Protein AF-A0A9Q0K1P5-F1 (afdb_monomer)

Solvent-accessible surface area (backbone atoms only — not comparable to full-atom values): 10696 Å² total; per-residue (Å²): 90,63,71,62,60,60,49,52,54,32,54,77,70,74,46,87,76,83,94,82,86,82,90,85,86,85,90,86,85,84,84,83,86,83,78,88,73,90,80,75,69,75,85,71,43,53,66,54,50,50,52,48,50,51,50,50,51,49,52,51,50,54,58,58,68,41,52,65,52,50,52,54,25,48,49,40,23,47,54,42,82,85,25,66,70,37,47,52,54,43,52,54,50,52,52,51,51,42,60,66,30,56,91,42,75,23,68,69,32,94,46,89,34,71,64,42,66,68,49,55,50,55,60,32,46,44,63,32,43,27,72,56,56,75,53,53,60,60,81,77,36,48,64,51,44,52,37,51,56,57,50,49,72,37,65,76,50,48,74,55,49,64,59,38,63,59,49,34,51,50,37,55,54,48,14,56,77,70,70,48,112

pLDDT: mean 71.91, std 23.06, range [27.23, 97.62]

Nearest PDB structures (foldseek):
  5agy-assembly1_B  TM=9.350E-01  e=9.255E-09  Glycine max
  5j4u-assembly1_A-2  TM=8.239E-01  e=7.218E-09  Populus trichocarpa
  5j5n-assembly1_B  TM=9.305E-01  e=5.541E-08  Populus trichocarpa
  5g5a-assembly2_D  TM=9.077E-01  e=1.827E-07  Arabidopsis thaliana
  5o84-assembly1_A-2  TM=8.851E-01  e=8.965E-07  Arabidopsis thaliana

Structure (mmCIF, N/CA/C/O backbone):
data_AF-A0A9Q0K1P5-F1
#
_entry.id   AF-A0A9Q0K1P5-F1
#
loop_
_atom_site.group_PDB
_atom_site.id
_atom_site.type_symbol
_atom_site.label_atom_id
_atom_site.label_alt_id
_atom_site.label_comp_id
_atom_site.label_asym_id
_atom_site.label_entity_id
_atom_site.label_seq_id
_atom_site.pdbx_PDB_ins_code
_atom_site.Cartn_x
_atom_site.Cartn_y
_atom_site.Cartn_z
_atom_site.occupancy
_atom_site.B_iso_or_equiv
_atom_site.auth_seq_id
_atom_site.auth_comp_id
_atom_site.auth_asym_id
_atom_site.auth_atom_id
_atom_site.pdbx_PDB_model_num
ATOM 1 N N . MET A 1 1 ? -10.453 -0.218 -5.860 1.00 38.62 1 MET A N 1
ATOM 2 C CA . MET A 1 1 ? -9.684 0.857 -6.530 1.00 38.62 1 MET A CA 1
ATOM 3 C C . MET A 1 1 ? -10.454 1.188 -7.785 1.00 38.62 1 MET A C 1
ATOM 5 O O . MET A 1 1 ? -10.585 0.312 -8.631 1.00 38.62 1 MET A O 1
ATOM 9 N N . ASP A 1 2 ? -11.046 2.374 -7.866 1.00 39.19 2 ASP A N 1
ATOM 10 C CA . ASP A 1 2 ? -11.912 2.701 -8.993 1.00 39.19 2 ASP A CA 1
ATOM 11 C C . ASP A 1 2 ? -11.103 2.664 -10.285 1.00 39.19 2 ASP A C 1
ATOM 13 O O . ASP A 1 2 ? -10.059 3.311 -10.395 1.00 39.19 2 ASP A O 1
ATOM 17 N N . TYR A 1 3 ? -11.617 1.934 -11.276 1.00 38.72 3 TYR A N 1
ATOM 18 C CA . TYR A 1 3 ? -11.170 1.907 -12.673 1.00 38.72 3 TYR A CA 1
ATOM 19 C C . TYR A 1 3 ? -10.738 3.292 -13.192 1.00 38.72 3 TYR A C 1
ATOM 21 O O . TYR A 1 3 ? -9.838 3.416 -14.020 1.00 38.72 3 TYR A O 1
ATOM 29 N N . LEU A 1 4 ? -11.348 4.349 -12.651 1.00 37.38 4 LEU A N 1
ATOM 30 C CA . LEU A 1 4 ? -11.053 5.749 -12.911 1.00 37.38 4 LEU A CA 1
ATOM 31 C C . LEU A 1 4 ? -9.618 6.171 -12.570 1.00 37.38 4 LEU A C 1
ATOM 33 O O . LEU A 1 4 ? -9.036 6.882 -13.378 1.00 37.38 4 LEU A O 1
ATOM 37 N N . SER A 1 5 ? -9.012 5.732 -11.461 1.00 44.38 5 SER A N 1
ATOM 38 C CA . SER A 1 5 ? -7.643 6.149 -11.100 1.00 44.38 5 SER A CA 1
ATOM 39 C C . SER A 1 5 ? -6.606 5.526 -12.040 1.00 44.38 5 SER A C 1
ATOM 41 O O . SER A 1 5 ? -5.767 6.223 -12.613 1.00 44.38 5 SER A O 1
ATOM 43 N N . THR A 1 6 ? -6.742 4.226 -12.322 1.00 45.97 6 THR A N 1
ATOM 44 C CA . THR A 1 6 ? -5.893 3.518 -13.288 1.00 45.97 6 THR A CA 1
ATOM 45 C C . THR A 1 6 ? -6.110 4.039 -14.712 1.00 45.97 6 THR A C 1
ATOM 47 O O . THR A 1 6 ? -5.143 4.303 -15.419 1.00 45.97 6 THR A O 1
ATOM 50 N N . ARG A 1 7 ? -7.355 4.279 -15.146 1.00 46.12 7 ARG A N 1
ATOM 51 C CA . ARG A 1 7 ? -7.647 4.837 -16.479 1.00 46.12 7 ARG A CA 1
ATOM 52 C C . ARG A 1 7 ? -7.153 6.273 -16.628 1.00 46.12 7 ARG A C 1
ATOM 54 O O . ARG A 1 7 ? -6.579 6.604 -17.662 1.00 46.12 7 ARG A O 1
ATOM 61 N N . TYR A 1 8 ? -7.351 7.115 -15.614 1.00 43.22 8 TYR A N 1
ATOM 62 C CA . TYR A 1 8 ? -6.850 8.489 -15.597 1.00 43.22 8 TYR A CA 1
ATOM 63 C C . TYR A 1 8 ? -5.326 8.496 -15.716 1.00 43.22 8 TYR A C 1
ATOM 65 O O . TYR A 1 8 ? -4.778 9.182 -16.578 1.00 43.22 8 TYR A O 1
ATOM 73 N N . PHE A 1 9 ? -4.646 7.656 -14.937 1.00 48.09 9 PHE A N 1
ATOM 74 C CA . PHE A 1 9 ? -3.198 7.507 -14.989 1.00 48.09 9 PHE A CA 1
ATOM 75 C C . PHE A 1 9 ? -2.679 7.030 -16.353 1.00 48.09 9 PHE A C 1
ATOM 77 O O . PHE A 1 9 ? -1.766 7.632 -16.920 1.00 48.09 9 PHE A O 1
ATOM 84 N N . LEU A 1 10 ? -3.271 5.970 -16.910 1.00 51.91 10 LEU A N 1
ATOM 85 C CA . LEU A 1 10 ? -2.861 5.416 -18.204 1.00 51.91 10 LEU A CA 1
ATOM 86 C C . LEU A 1 10 ? -3.132 6.397 -19.350 1.00 51.91 10 LEU A C 1
ATOM 88 O O . LEU A 1 10 ? -2.287 6.557 -20.230 1.00 51.91 10 LEU A O 1
ATOM 92 N N . SER A 1 11 ? -4.248 7.129 -19.289 1.00 45.94 11 SER A N 1
ATOM 93 C CA . SER A 1 11 ? -4.587 8.17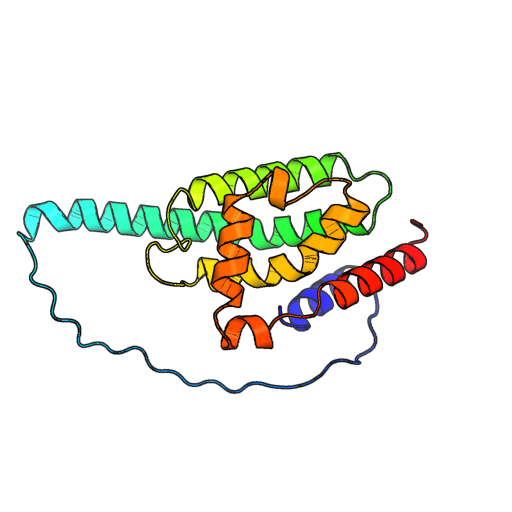8 -20.254 1.00 45.94 11 SER A CA 1
ATOM 94 C C . SER A 1 11 ? -3.568 9.320 -20.255 1.00 45.94 11 SER A C 1
ATOM 96 O O . SER A 1 11 ? -3.207 9.798 -21.328 1.00 45.94 11 SER A O 1
ATOM 98 N N . HIS A 1 12 ? -3.058 9.738 -19.090 1.00 48.59 12 HIS A N 1
ATOM 99 C CA . HIS A 1 12 ? -2.015 10.773 -19.002 1.00 48.59 12 HIS A CA 1
ATOM 100 C C . HIS A 1 12 ? -0.666 10.310 -19.567 1.00 48.59 12 HIS A C 1
ATOM 102 O O . HIS A 1 12 ? 0.143 11.135 -19.981 1.00 48.59 12 HIS A O 1
ATOM 108 N N . ARG A 1 13 ? -0.429 8.994 -19.628 1.00 51.03 13 ARG A N 1
ATOM 109 C CA . ARG A 1 13 ? 0.767 8.395 -20.238 1.00 51.03 13 ARG A CA 1
ATOM 110 C C . ARG A 1 13 ? 0.566 7.978 -21.702 1.00 51.03 13 ARG A C 1
ATOM 112 O O . ARG A 1 13 ? 1.444 7.335 -22.268 1.00 51.03 13 ARG A O 1
ATOM 119 N N . GLY A 1 14 ? -0.571 8.326 -22.316 1.00 43.25 14 GLY A N 1
ATOM 120 C CA . GLY A 1 14 ? -0.894 7.970 -23.704 1.00 43.25 14 GLY A CA 1
ATOM 121 C C . GLY A 1 14 ? -1.154 6.474 -23.925 1.00 43.25 14 GLY A C 1
ATOM 122 O O . GLY A 1 14 ? -1.115 6.002 -25.058 1.00 43.25 14 GLY A O 1
ATOM 123 N N . ILE A 1 15 ? -1.405 5.715 -22.854 1.00 48.62 15 ILE A N 1
ATOM 124 C CA . ILE A 1 15 ? -1.622 4.269 -22.896 1.00 48.62 15 ILE A CA 1
ATOM 125 C C . ILE A 1 15 ? -3.130 3.999 -22.978 1.00 48.62 15 ILE A C 1
ATOM 127 O O . ILE A 1 15 ? -3.860 4.150 -21.999 1.00 48.62 15 ILE A O 1
ATOM 131 N N . GLY A 1 16 ? -3.603 3.582 -24.155 1.00 38.94 16 GLY A N 1
ATOM 132 C CA . GLY A 1 16 ? -5.003 3.215 -24.378 1.00 38.94 16 GLY A CA 1
ATOM 133 C C . GLY A 1 16 ? -5.381 1.883 -23.718 1.00 38.94 16 GLY A C 1
ATOM 134 O O . GLY A 1 16 ? -4.789 0.838 -24.013 1.00 38.94 16 GLY A O 1
ATOM 135 N N . VAL A 1 17 ? -6.393 1.908 -22.848 1.00 40.62 17 VAL A N 1
ATOM 136 C CA . VAL A 1 17 ? -7.063 0.715 -22.305 1.00 40.62 17 VAL A CA 1
ATOM 137 C C . VAL A 1 17 ? -8.508 0.658 -22.806 1.00 40.62 17 VAL A C 1
ATOM 139 O O . VAL A 1 17 ? -9.268 1.610 -22.631 1.00 40.62 17 VAL A O 1
ATOM 142 N N . GLU A 1 18 ? -8.860 -0.451 -23.462 1.00 32.62 18 GLU A N 1
ATOM 143 C CA . GLU A 1 18 ? -10.226 -0.770 -23.900 1.00 32.62 18 GLU A CA 1
ATOM 144 C C . GLU A 1 18 ? -11.143 -1.018 -22.680 1.00 32.62 18 GLU A C 1
ATOM 146 O O . GLU A 1 18 ? -10.675 -1.491 -21.636 1.00 32.62 18 GLU A O 1
ATOM 151 N N . PRO A 1 19 ? -12.444 -0.687 -22.768 1.00 34.88 19 PRO A N 1
ATOM 152 C CA . PRO A 1 19 ? -13.365 -0.766 -21.647 1.00 34.88 19 PRO A CA 1
ATOM 153 C C . PRO A 1 19 ? -13.978 -2.161 -21.534 1.00 34.88 19 PRO A C 1
ATOM 155 O O . PRO A 1 19 ? -14.961 -2.476 -22.198 1.00 34.88 19 PRO A O 1
ATOM 158 N N . SER A 1 20 ? -13.445 -2.996 -20.647 1.00 32.41 20 SER A N 1
ATOM 159 C CA . SER A 1 20 ? -14.099 -4.260 -20.303 1.00 32.41 20 SER A CA 1
ATOM 160 C C . SER A 1 20 ? -14.006 -4.582 -18.816 1.00 32.41 20 SER A C 1
ATOM 162 O O . SER A 1 20 ? -13.491 -5.630 -18.478 1.00 32.41 20 SER A O 1
ATOM 164 N N . PHE A 1 21 ? -14.483 -3.699 -17.934 1.00 29.69 21 PHE A N 1
ATOM 165 C CA . PHE A 1 21 ? -14.942 -4.059 -16.581 1.00 29.69 21 PHE A CA 1
ATOM 166 C C . PHE A 1 21 ? -15.880 -2.952 -16.073 1.00 29.69 21 PHE A C 1
ATOM 168 O O . PHE A 1 21 ? -15.472 -1.806 -15.901 1.00 29.69 21 PHE A O 1
ATOM 175 N N . ALA A 1 22 ? -17.158 -3.286 -15.906 1.00 29.62 22 ALA A N 1
ATOM 176 C CA . ALA A 1 22 ? -18.211 -2.415 -15.389 1.00 29.62 22 ALA A CA 1
ATOM 177 C C . ALA A 1 22 ? -18.944 -3.126 -14.239 1.00 29.62 22 ALA A C 1
ATOM 179 O O . ALA A 1 22 ? -18.911 -4.355 -14.188 1.00 29.62 22 ALA A O 1
ATOM 180 N N . LEU A 1 23 ? -19.681 -2.330 -13.443 1.00 32.44 23 LEU A N 1
ATOM 181 C CA . LEU A 1 23 ? -20.609 -2.667 -12.338 1.00 32.44 23 LEU A CA 1
ATOM 182 C C . LEU A 1 23 ? -19.958 -2.671 -10.943 1.00 32.44 23 LEU A C 1
ATOM 184 O O . LEU A 1 23 ? -18.818 -3.088 -10.806 1.00 32.44 23 LEU A O 1
ATOM 188 N N . CYS A 1 24 ? -20.610 -2.307 -9.837 1.00 28.16 24 CYS A N 1
ATOM 189 C CA . CYS A 1 24 ? -21.813 -1.531 -9.484 1.00 28.16 24 CYS A CA 1
ATOM 190 C C . CYS A 1 24 ? -21.733 -1.381 -7.948 1.00 28.16 24 CYS A C 1
ATOM 192 O O . CYS A 1 24 ? -21.233 -2.294 -7.294 1.00 28.16 24 CYS A O 1
ATOM 194 N N . GLY A 1 25 ? -22.273 -0.316 -7.358 1.00 27.23 25 GLY A N 1
ATOM 195 C CA . GLY A 1 25 ? -22.481 -0.262 -5.906 1.00 27.23 25 GLY A CA 1
ATOM 196 C C . GLY A 1 25 ? -22.898 1.119 -5.429 1.00 27.23 25 GLY A C 1
ATOM 197 O O . GLY A 1 25 ? -22.146 2.075 -5.570 1.00 27.23 25 GLY A O 1
ATOM 198 N N . ASP A 1 26 ? -24.126 1.202 -4.940 1.00 30.30 26 ASP A N 1
ATOM 199 C CA . ASP A 1 26 ? -24.847 2.367 -4.454 1.00 30.30 26 ASP A CA 1
ATOM 200 C C . ASP A 1 26 ? -24.441 2.758 -3.024 1.00 30.30 26 ASP A C 1
ATOM 202 O O . ASP A 1 26 ? -23.938 1.962 -2.234 1.00 30.30 26 ASP A O 1
ATOM 206 N N . GLY A 1 27 ? -24.627 4.038 -2.704 1.00 39.94 27 GLY A N 1
ATOM 207 C CA . GLY A 1 27 ? -24.366 4.575 -1.377 1.00 39.94 27 GLY A CA 1
ATOM 208 C C . GLY A 1 27 ? -25.568 4.434 -0.451 1.00 39.94 27 GLY A C 1
ATOM 209 O O . GLY A 1 27 ? -26.658 4.867 -0.806 1.00 39.94 27 GLY A O 1
ATOM 210 N N . SER A 1 28 ? -25.329 3.949 0.766 1.00 34.78 28 SER A N 1
ATOM 211 C CA . SER A 1 28 ? -25.940 4.461 2.001 1.00 34.78 28 SER A CA 1
ATOM 212 C C . SER A 1 28 ? -25.407 3.696 3.211 1.00 34.78 28 SER A C 1
ATOM 214 O O . SER A 1 28 ? -25.629 2.497 3.294 1.00 34.78 28 SER A O 1
ATOM 216 N N . GLU A 1 29 ? -24.792 4.384 4.175 1.00 35.34 29 GLU A N 1
ATOM 217 C CA . GLU A 1 29 ? -24.838 3.988 5.590 1.00 35.34 29 GLU A CA 1
ATOM 218 C C . GLU A 1 29 ? -24.523 5.212 6.470 1.00 35.34 29 GLU A C 1
ATOM 220 O O . GLU A 1 29 ? -23.519 5.901 6.293 1.00 35.34 29 GLU A O 1
ATOM 225 N N . THR A 1 30 ? -25.458 5.542 7.361 1.00 34.91 30 THR A N 1
ATOM 226 C CA . THR A 1 30 ? -25.454 6.717 8.245 1.00 34.91 30 THR A CA 1
ATOM 227 C C . THR A 1 30 ? -24.700 6.437 9.544 1.00 34.91 30 THR A C 1
ATOM 229 O O . THR A 1 30 ? -24.915 5.402 10.170 1.00 34.91 30 THR A O 1
ATOM 232 N N . ILE A 1 31 ? -23.867 7.384 9.980 1.00 36.88 31 ILE A N 1
ATOM 233 C CA . ILE A 1 31 ? -23.130 7.345 11.253 1.00 36.88 31 ILE A CA 1
ATOM 234 C C . ILE A 1 31 ? -24.059 7.798 12.397 1.00 36.88 31 ILE A C 1
ATOM 236 O O . ILE A 1 31 ? -24.684 8.851 12.305 1.00 36.88 31 ILE A O 1
ATOM 240 N N . ASP A 1 32 ? -24.141 7.001 13.467 1.00 31.61 32 ASP A N 1
ATOM 241 C CA . ASP A 1 32 ? -24.886 7.298 14.699 1.00 31.61 32 ASP A CA 1
ATOM 242 C C . ASP A 1 32 ? -24.175 8.383 15.535 1.00 31.61 32 ASP A C 1
ATOM 244 O O . ASP A 1 32 ? -22.982 8.278 15.833 1.00 31.61 32 ASP A O 1
ATOM 248 N N . HIS A 1 33 ? -24.914 9.435 15.898 1.00 35.91 33 HIS A N 1
ATOM 249 C CA . HIS A 1 33 ? -24.431 10.616 16.618 1.00 35.91 33 HIS A CA 1
ATOM 250 C C . HIS A 1 33 ? -24.605 10.546 18.150 1.00 35.91 33 HIS A C 1
ATOM 252 O O . HIS A 1 33 ? -24.229 11.501 18.826 1.00 35.91 33 HIS A O 1
ATOM 258 N N . ASN A 1 34 ? -25.127 9.454 18.723 1.00 34.41 34 ASN A N 1
ATOM 259 C CA . ASN A 1 34 ? -25.521 9.407 20.142 1.00 34.41 34 ASN A CA 1
ATOM 260 C C . ASN A 1 34 ? -24.628 8.533 21.047 1.00 34.41 34 ASN A C 1
ATOM 262 O O . ASN A 1 34 ? -25.125 7.745 21.851 1.00 34.41 34 ASN A O 1
ATOM 266 N N . ALA A 1 35 ? -23.305 8.702 20.982 1.00 34.78 35 ALA A N 1
ATOM 267 C CA . ALA A 1 35 ? -22.415 8.194 22.031 1.00 34.78 35 ALA A CA 1
ATOM 268 C C . ALA A 1 35 ? -22.155 9.292 23.078 1.00 34.78 35 ALA A C 1
ATOM 270 O O . ALA A 1 35 ? -21.459 10.269 22.812 1.00 34.78 35 ALA A O 1
ATOM 271 N N . ASP A 1 36 ? -22.754 9.118 24.255 1.00 32.56 36 ASP A N 1
ATOM 272 C CA . ASP A 1 36 ? -22.666 9.997 25.424 1.00 32.56 36 ASP A CA 1
ATOM 273 C C . ASP A 1 36 ? -21.249 9.917 26.041 1.00 32.56 36 ASP A C 1
ATOM 275 O O . ASP A 1 36 ? -20.857 8.882 26.585 1.00 32.56 36 ASP A O 1
ATOM 279 N N . TRP A 1 37 ? -20.447 10.986 25.934 1.00 31.95 37 TRP A N 1
ATOM 280 C CA . TRP A 1 37 ? -19.082 11.046 26.482 1.00 31.95 37 TRP A CA 1
ATOM 281 C C . TRP A 1 37 ? -19.023 11.979 27.694 1.00 31.95 37 TRP A C 1
ATOM 283 O O . TRP A 1 37 ? -19.207 13.189 27.576 1.00 31.95 37 TRP A O 1
ATOM 293 N N . HIS A 1 38 ? -18.714 11.428 28.869 1.00 36.12 38 HIS A N 1
ATOM 294 C CA . HIS A 1 38 ? -18.440 12.206 30.078 1.00 36.12 38 HIS A CA 1
ATOM 295 C C . HIS A 1 38 ? -17.105 12.962 29.914 1.00 36.12 38 HIS A C 1
ATOM 297 O O . HIS A 1 38 ? -16.049 12.338 29.805 1.00 36.12 38 HIS A O 1
ATOM 303 N N . ILE A 1 39 ? -17.148 14.299 29.855 1.00 34.66 39 ILE A N 1
ATOM 304 C CA . ILE A 1 39 ? -15.989 15.163 29.560 1.00 34.66 39 ILE A CA 1
ATOM 305 C C . ILE A 1 39 ? -15.239 15.516 30.863 1.00 34.66 39 ILE A C 1
ATOM 307 O O . ILE A 1 39 ? -15.843 16.132 31.744 1.00 34.66 39 ILE A O 1
ATOM 311 N N . PRO A 1 40 ? -13.936 15.197 31.009 1.00 38.75 40 PRO A N 1
ATOM 312 C CA . PRO A 1 40 ? -13.101 15.737 32.083 1.00 38.75 40 PRO A CA 1
ATOM 313 C C . PRO A 1 40 ? -12.674 17.191 31.789 1.00 38.75 40 PRO A C 1
ATOM 315 O O . PRO A 1 40 ? -12.592 17.583 30.628 1.00 38.75 40 PRO A O 1
ATOM 318 N N . ASP A 1 41 ? -12.393 17.959 32.852 1.00 35.44 41 ASP A N 1
ATOM 319 C CA . ASP A 1 41 ? -12.053 19.402 32.909 1.00 35.44 41 ASP A CA 1
ATOM 320 C C . ASP A 1 41 ? -11.682 20.093 31.558 1.00 35.44 41 ASP A C 1
ATOM 322 O O . ASP A 1 41 ? -10.635 19.791 30.968 1.00 35.44 41 ASP A O 1
ATOM 326 N N . PRO A 1 42 ? -12.490 21.071 31.083 1.00 41.69 42 PRO A N 1
ATOM 327 C CA . PRO A 1 42 ? -12.337 21.735 29.779 1.00 41.69 42 PRO A CA 1
ATOM 328 C C . PRO A 1 42 ? -11.048 22.545 29.581 1.00 41.69 42 PRO A C 1
ATOM 330 O O . PRO A 1 42 ? -10.710 22.887 28.448 1.00 41.69 42 PRO A O 1
ATOM 333 N N . SER A 1 43 ? -10.344 22.904 30.657 1.00 46.72 43 SER A N 1
ATOM 334 C CA . SER A 1 43 ? -9.235 23.868 30.592 1.00 46.72 43 SER A CA 1
ATOM 335 C C . SER A 1 43 ? -7.876 23.244 30.259 1.00 46.72 43 SER A C 1
ATOM 337 O O . SER A 1 43 ? -7.005 23.918 29.710 1.00 46.72 43 SER A O 1
ATOM 339 N N . VAL A 1 44 ? -7.702 21.947 30.526 1.00 44.31 44 VAL A N 1
ATOM 340 C CA . VAL A 1 44 ? -6.458 21.202 30.248 1.00 44.31 44 VAL A CA 1
ATOM 341 C C . VAL A 1 44 ? -6.585 20.352 28.974 1.00 44.31 44 VAL A C 1
ATOM 343 O O . VAL A 1 44 ? -5.582 20.034 28.335 1.00 44.31 44 VAL A O 1
ATOM 346 N N . SER A 1 45 ? -7.813 20.031 28.546 1.00 47.44 45 SER A N 1
ATOM 347 C CA . SER A 1 45 ? -8.066 19.149 27.401 1.00 47.44 45 SER A CA 1
ATOM 348 C C . SER A 1 45 ? -8.048 19.857 26.047 1.00 47.44 45 SER A C 1
ATOM 350 O O . SER A 1 45 ? -7.624 19.236 25.082 1.00 47.44 45 SER A O 1
ATOM 352 N N . HIS A 1 46 ? -8.417 21.141 25.943 1.00 43.59 46 HIS A N 1
ATOM 353 C CA . HIS A 1 46 ? -8.565 21.793 24.633 1.00 43.59 46 HIS A CA 1
ATOM 354 C C . HIS A 1 46 ? -7.241 21.916 23.868 1.00 43.59 46 HIS A C 1
ATOM 356 O O . HIS A 1 46 ? -7.185 21.581 22.692 1.00 43.59 46 HIS A O 1
ATOM 362 N N . HIS A 1 47 ? -6.153 22.335 24.521 1.00 39.50 47 HIS A N 1
ATOM 363 C CA . HIS A 1 47 ? -4.864 22.489 23.837 1.00 39.50 47 HIS A CA 1
ATOM 364 C C . HIS A 1 47 ? -4.242 21.135 23.469 1.00 39.50 47 HIS A C 1
ATOM 366 O O . HIS A 1 47 ? -3.695 20.974 22.383 1.00 39.50 47 HIS A O 1
ATOM 372 N N . ILE A 1 48 ? -4.376 20.132 24.344 1.00 42.47 48 ILE A N 1
ATOM 373 C CA . ILE A 1 48 ? -3.904 18.767 24.074 1.00 42.47 48 ILE A CA 1
ATOM 374 C C . ILE A 1 48 ? -4.755 18.112 22.978 1.00 42.47 48 ILE A C 1
ATOM 376 O O . ILE A 1 48 ? -4.204 17.469 22.089 1.00 42.47 48 ILE A O 1
ATOM 380 N N . ALA A 1 49 ? -6.076 18.303 22.999 1.00 37.69 49 ALA A N 1
ATOM 381 C CA . ALA A 1 49 ? -6.993 17.798 21.983 1.00 37.69 49 ALA A CA 1
ATOM 382 C C . ALA A 1 49 ? -6.759 18.472 20.630 1.00 37.69 49 ALA A C 1
ATOM 384 O O . ALA A 1 49 ? -6.723 17.786 19.620 1.00 37.69 49 ALA A O 1
ATOM 385 N N . GLU A 1 50 ? -6.533 19.783 20.591 1.00 39.91 50 GLU A N 1
ATOM 386 C CA . GLU A 1 50 ? -6.231 20.521 19.363 1.00 39.91 50 GLU A CA 1
ATOM 387 C C . GLU A 1 50 ? -4.868 20.119 18.784 1.00 39.91 50 GLU A C 1
ATOM 389 O O . GLU A 1 50 ? -4.758 19.858 17.588 1.00 39.91 50 GLU A O 1
ATOM 394 N N . LEU A 1 51 ? -3.842 19.957 19.626 1.00 43.22 51 LEU A N 1
ATOM 395 C CA . LEU A 1 51 ? -2.554 19.398 19.207 1.00 43.22 51 LEU A CA 1
ATOM 396 C C . LEU A 1 51 ? -2.696 17.958 18.697 1.00 43.22 51 LEU A C 1
ATOM 398 O O . LEU A 1 51 ? -2.090 17.616 17.683 1.00 43.22 51 L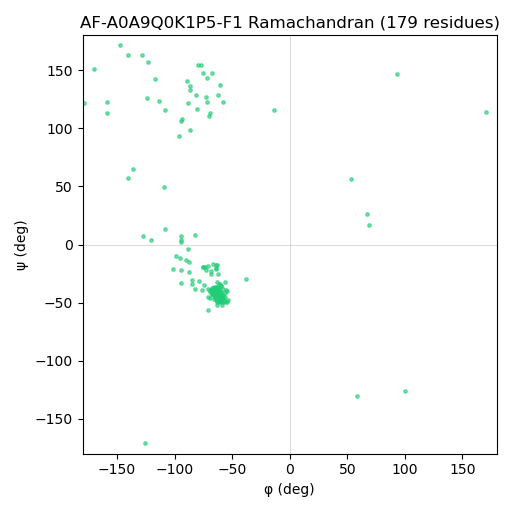EU A O 1
ATOM 402 N N . ALA A 1 52 ? -3.511 17.126 19.348 1.00 38.66 52 ALA A N 1
ATOM 403 C CA . ALA A 1 52 ? -3.772 15.752 18.924 1.00 38.66 52 ALA A CA 1
ATOM 404 C C . ALA A 1 52 ? -4.574 15.686 17.614 1.00 38.66 52 ALA A C 1
ATOM 406 O O . ALA A 1 52 ? -4.259 14.869 16.752 1.00 38.66 52 ALA A O 1
ATOM 407 N N . ILE A 1 53 ? -5.558 16.570 17.422 1.00 44.59 53 ILE A N 1
ATOM 408 C CA . ILE A 1 53 ? -6.320 16.714 16.175 1.00 44.59 53 ILE A CA 1
ATOM 409 C C . ILE A 1 53 ? -5.388 17.165 15.053 1.00 44.59 53 ILE A C 1
ATOM 411 O O . ILE A 1 53 ? -5.368 16.538 13.997 1.00 44.59 53 ILE A O 1
ATOM 415 N N . ASN A 1 54 ? -4.561 18.182 15.288 1.00 46.38 54 ASN A N 1
ATOM 416 C CA . ASN A 1 54 ? -3.614 18.684 14.296 1.00 46.38 54 ASN A CA 1
ATOM 417 C C . ASN A 1 54 ? -2.544 17.639 13.954 1.00 46.38 54 ASN A C 1
ATOM 419 O O . ASN A 1 54 ? -2.191 17.483 12.786 1.00 46.38 54 ASN A O 1
ATOM 423 N N . ALA A 1 55 ? -2.063 16.875 14.938 1.00 51.72 55 ALA A N 1
ATOM 424 C CA . ALA A 1 55 ? -1.135 15.768 14.719 1.00 51.72 55 ALA A CA 1
ATOM 425 C C . ALA A 1 55 ? -1.792 14.615 13.941 1.00 51.72 55 ALA A C 1
ATOM 427 O O . ALA A 1 55 ? -1.191 14.091 13.006 1.00 51.72 55 ALA A O 1
ATOM 428 N N . HIS A 1 56 ? -3.039 14.254 14.261 1.00 54.00 56 HIS A N 1
ATOM 429 C CA . HIS A 1 56 ? -3.800 13.221 13.554 1.00 54.00 56 HIS A CA 1
ATOM 430 C C . HIS A 1 56 ? -4.126 13.626 12.109 1.00 54.00 56 HIS A C 1
ATOM 432 O O . HIS A 1 56 ? -3.953 12.832 11.182 1.00 54.00 56 HIS A O 1
ATOM 438 N N . GLN A 1 57 ? -4.546 14.874 11.896 1.00 54.12 57 GLN A N 1
ATOM 439 C CA . GLN A 1 57 ? -4.776 15.435 10.566 1.00 54.12 57 GLN A CA 1
ATOM 440 C C . GLN A 1 57 ? -3.472 15.514 9.769 1.00 54.12 57 GLN A C 1
ATOM 442 O O . GLN A 1 57 ? -3.465 15.161 8.595 1.00 54.12 57 GLN A O 1
ATOM 447 N N . SER A 1 58 ? -2.358 15.892 10.404 1.00 55.88 58 SER A N 1
ATOM 448 C CA . SER A 1 58 ? -1.039 15.917 9.759 1.00 55.88 58 SER A CA 1
ATOM 449 C C . SER A 1 58 ? -0.572 14.517 9.363 1.00 55.88 58 SER A C 1
ATOM 451 O O . SER A 1 58 ? -0.134 14.336 8.234 1.00 55.88 58 SER A O 1
ATOM 453 N N . ALA A 1 59 ? -0.726 13.514 10.234 1.00 58.81 59 ALA A N 1
ATOM 454 C CA . ALA A 1 59 ? -0.411 12.122 9.907 1.00 58.81 59 ALA A CA 1
ATOM 455 C C . ALA A 1 59 ? -1.286 11.610 8.751 1.00 58.81 59 ALA A C 1
ATOM 457 O O . ALA A 1 59 ? -0.773 11.074 7.776 1.00 58.81 59 ALA A O 1
ATOM 458 N N . THR A 1 60 ? -2.592 11.891 8.789 1.00 61.06 60 THR A N 1
ATOM 459 C CA . THR A 1 60 ? -3.527 11.546 7.705 1.00 61.06 60 THR A CA 1
ATOM 460 C C . THR A 1 60 ? -3.119 12.198 6.381 1.00 61.06 60 THR A C 1
ATOM 462 O O . THR A 1 60 ? -3.071 11.526 5.353 1.00 61.06 60 THR A O 1
ATOM 465 N N . LEU A 1 61 ? -2.777 13.490 6.390 1.00 62.41 61 LEU A N 1
ATOM 466 C CA . LEU A 1 61 ? -2.313 14.224 5.209 1.00 62.41 61 LEU A CA 1
ATOM 467 C C . LEU A 1 61 ? -0.988 13.675 4.673 1.00 62.41 61 LEU A C 1
ATOM 469 O O . LEU A 1 61 ? -0.827 13.565 3.457 1.00 62.41 61 LEU A O 1
ATOM 473 N N . VAL A 1 62 ? -0.059 13.297 5.554 1.00 67.12 62 VAL A N 1
ATOM 474 C CA . VAL A 1 62 ? 1.213 12.677 5.168 1.00 67.12 62 VAL A CA 1
ATOM 475 C C . VAL A 1 62 ? 0.953 11.342 4.476 1.00 67.12 62 VAL A C 1
ATOM 477 O O . VAL A 1 62 ? 1.391 11.182 3.336 1.00 67.12 62 VAL A O 1
ATOM 480 N N . THR A 1 63 ? 0.170 10.437 5.069 1.00 65.44 63 THR A N 1
ATOM 481 C CA . THR A 1 63 ? -0.190 9.157 4.440 1.00 65.44 63 THR A CA 1
ATOM 482 C C . THR A 1 63 ? -0.904 9.367 3.097 1.00 65.44 63 THR A C 1
ATOM 484 O O . THR A 1 63 ? -0.548 8.751 2.092 1.00 65.44 63 THR A O 1
ATOM 487 N N . MET A 1 64 ? -1.863 10.296 3.035 1.00 68.94 64 MET A N 1
ATOM 488 C CA . MET A 1 64 ? -2.590 10.626 1.804 1.00 68.94 64 MET A CA 1
ATOM 489 C C . MET A 1 64 ? -1.682 11.178 0.701 1.00 68.94 64 MET A C 1
ATOM 491 O O . MET A 1 64 ? -1.835 10.811 -0.464 1.00 68.94 64 MET A O 1
ATOM 495 N N . SER A 1 65 ? -0.710 12.023 1.054 1.00 74.12 65 SER A N 1
ATOM 496 C CA . SER A 1 65 ? 0.242 12.602 0.096 1.00 74.12 65 SER A CA 1
ATOM 497 C C . SER A 1 65 ? 1.146 11.554 -0.560 1.00 74.12 65 SER A C 1
ATOM 499 O O . SER A 1 65 ? 1.679 11.793 -1.643 1.00 74.12 65 SER A O 1
ATOM 501 N N . LYS A 1 66 ? 1.294 10.378 0.066 1.00 74.44 66 LYS A N 1
ATOM 502 C CA . LYS A 1 66 ? 2.111 9.266 -0.432 1.00 74.44 66 LYS A CA 1
ATOM 503 C C . LYS A 1 66 ? 1.359 8.321 -1.370 1.00 74.44 66 LYS A C 1
ATOM 505 O O . LYS A 1 66 ? 2.009 7.572 -2.098 1.00 74.44 66 LYS A O 1
ATOM 510 N N . LEU A 1 67 ? 0.026 8.360 -1.426 1.00 71.81 67 LEU A N 1
ATOM 511 C CA . LEU A 1 67 ? -0.750 7.457 -2.290 1.00 71.81 67 LEU A CA 1
ATOM 512 C C . LEU A 1 67 ? -0.400 7.594 -3.785 1.00 71.81 67 LEU A C 1
ATOM 514 O O . LEU A 1 67 ? -0.186 6.560 -4.424 1.00 71.81 67 LEU A O 1
ATOM 518 N N . PRO A 1 68 ? -0.253 8.813 -4.354 1.00 70.81 68 PRO A N 1
ATOM 519 C CA . PRO A 1 68 ? 0.202 8.958 -5.736 1.00 70.81 68 PRO A CA 1
ATOM 520 C C . PRO A 1 68 ? 1.590 8.343 -5.952 1.00 70.81 68 PRO A C 1
ATOM 522 O O . PRO A 1 68 ? 1.789 7.619 -6.925 1.00 70.81 68 PRO A O 1
ATOM 525 N N . SER A 1 69 ? 2.523 8.540 -5.009 1.00 79.94 69 SER A N 1
ATOM 526 C CA . SER A 1 69 ? 3.865 7.954 -5.109 1.00 79.94 69 SER A CA 1
ATOM 527 C C . SER A 1 69 ? 3.854 6.430 -5.015 1.00 79.94 69 SER A C 1
ATOM 529 O O . SER A 1 69 ? 4.551 5.788 -5.789 1.00 79.94 69 SER A O 1
ATOM 531 N N . ILE A 1 70 ? 3.035 5.825 -4.146 1.00 83.06 70 ILE A N 1
ATOM 532 C CA . ILE A 1 70 ? 2.915 4.358 -4.045 1.00 83.06 70 ILE A CA 1
ATOM 533 C C . ILE A 1 70 ? 2.455 3.778 -5.383 1.00 83.06 70 ILE A C 1
ATOM 535 O O . ILE A 1 70 ? 3.024 2.795 -5.859 1.00 83.06 70 ILE A O 1
ATOM 539 N N . PHE A 1 71 ? 1.461 4.413 -6.010 1.00 78.38 71 PHE A N 1
ATOM 540 C CA . PHE A 1 71 ? 0.981 4.005 -7.324 1.00 78.38 71 PHE A CA 1
ATOM 541 C C . PHE A 1 71 ? 2.069 4.142 -8.399 1.00 78.38 71 PHE A C 1
ATOM 543 O O . PHE A 1 71 ? 2.338 3.196 -9.138 1.00 78.38 71 PHE A O 1
ATOM 550 N N . ASP A 1 72 ? 2.730 5.299 -8.470 1.00 82.88 72 ASP A N 1
ATOM 551 C CA . ASP A 1 72 ? 3.784 5.571 -9.450 1.00 82.88 72 ASP A CA 1
ATOM 552 C C . ASP A 1 72 ? 4.982 4.626 -9.317 1.00 82.88 72 ASP A C 1
ATOM 554 O O . ASP A 1 72 ? 5.529 4.154 -10.318 1.00 82.88 72 ASP A O 1
ATOM 558 N N . LEU A 1 73 ? 5.411 4.360 -8.084 1.00 87.38 73 LEU A N 1
ATOM 559 C CA . LEU A 1 73 ? 6.533 3.480 -7.782 1.00 87.38 73 LEU A CA 1
ATOM 560 C C . LEU A 1 73 ? 6.181 2.028 -8.088 1.00 87.38 73 LEU A C 1
ATOM 562 O O . LEU A 1 73 ? 6.944 1.352 -8.776 1.00 87.38 73 LEU A O 1
ATOM 566 N N . GLY A 1 74 ? 4.998 1.579 -7.669 1.00 84.38 74 GLY A N 1
ATOM 567 C CA . GLY A 1 74 ? 4.480 0.259 -8.005 1.00 84.38 74 GLY A CA 1
ATOM 568 C C . GLY A 1 74 ? 4.367 0.034 -9.512 1.00 84.38 74 GLY A C 1
ATOM 569 O O . GLY A 1 74 ? 4.802 -0.995 -10.034 1.00 84.38 74 GLY A O 1
ATOM 570 N N . TRP A 1 75 ? 3.874 1.039 -10.241 1.00 84.38 75 TRP A N 1
ATOM 571 C CA . TRP A 1 75 ? 3.837 1.015 -11.698 1.00 84.38 75 TRP A CA 1
ATOM 572 C C . TRP A 1 75 ? 5.233 0.855 -12.303 1.00 84.38 75 TRP A C 1
ATOM 574 O O . TRP A 1 75 ? 5.432 0.007 -13.175 1.00 84.38 75 TRP A O 1
ATOM 584 N N . LYS A 1 76 ? 6.210 1.651 -11.846 1.00 87.50 76 LYS A N 1
ATOM 585 C CA . LYS A 1 76 ? 7.604 1.555 -12.307 1.00 87.50 76 LYS A CA 1
ATOM 586 C C . LYS A 1 76 ? 8.168 0.158 -12.052 1.00 87.50 76 LYS A C 1
ATOM 588 O O . LYS A 1 76 ? 8.690 -0.441 -12.983 1.00 87.50 76 LYS A O 1
ATOM 593 N N . ILE A 1 77 ? 7.974 -0.401 -10.855 1.00 86.44 77 ILE A N 1
ATOM 594 C CA . ILE A 1 77 ? 8.412 -1.767 -10.521 1.00 86.44 77 ILE A CA 1
ATOM 595 C C . ILE A 1 77 ? 7.862 -2.783 -11.517 1.00 86.44 77 ILE A C 1
ATOM 597 O O . ILE A 1 77 ? 8.622 -3.570 -12.082 1.00 86.44 77 ILE A O 1
ATOM 601 N N . GLY A 1 78 ? 6.560 -2.726 -11.790 1.00 82.88 78 GLY A N 1
ATOM 602 C CA . GLY A 1 78 ? 5.922 -3.662 -12.703 1.00 82.88 78 GLY A CA 1
ATOM 603 C C . GLY A 1 78 ? 6.240 -3.433 -14.183 1.00 82.88 78 GLY A C 1
ATOM 604 O O . GLY A 1 78 ? 6.078 -4.365 -14.962 1.00 82.88 78 GLY A O 1
ATOM 605 N N . THR A 1 79 ? 6.713 -2.252 -14.604 1.00 82.06 79 THR A N 1
ATOM 606 C CA . THR A 1 79 ? 6.826 -1.880 -16.035 1.00 82.06 79 THR A CA 1
ATOM 607 C C . THR A 1 79 ? 8.195 -1.381 -16.499 1.00 82.06 79 THR A C 1
ATOM 609 O O . THR A 1 79 ? 8.327 -0.968 -17.651 1.00 82.06 79 THR A O 1
ATOM 612 N N . THR A 1 80 ? 9.234 -1.438 -15.667 1.00 84.19 80 THR A N 1
ATOM 613 C CA . THR A 1 80 ? 10.614 -1.128 -16.079 1.00 84.19 80 THR A CA 1
ATOM 614 C C . THR A 1 80 ? 11.559 -2.301 -15.805 1.00 84.19 80 THR A C 1
ATOM 616 O O . THR A 1 80 ? 11.267 -3.175 -14.987 1.00 84.19 80 THR A O 1
ATOM 619 N N . LYS A 1 81 ? 12.683 -2.354 -16.540 1.00 79.88 81 LYS A N 1
ATOM 620 C CA . LYS A 1 81 ? 13.769 -3.329 -16.302 1.00 79.88 81 LYS A CA 1
ATOM 621 C C . LYS A 1 81 ? 14.705 -2.867 -15.182 1.00 79.88 81 LYS A C 1
ATOM 623 O O . LYS A 1 81 ? 15.126 -3.669 -14.362 1.00 79.88 81 LYS A O 1
ATOM 628 N N . GLU A 1 82 ? 14.984 -1.568 -15.126 1.00 83.31 82 GLU A N 1
ATOM 629 C CA . GLU A 1 82 ? 15.740 -0.927 -14.048 1.00 83.31 82 GLU A CA 1
ATOM 630 C C . GLU A 1 82 ? 14.747 -0.336 -13.044 1.00 83.31 82 GLU A C 1
ATOM 632 O O . GLU A 1 82 ? 14.222 0.763 -13.241 1.00 83.31 82 GLU A O 1
ATOM 637 N N . ASN A 1 83 ? 14.410 -1.096 -12.001 1.00 86.06 83 ASN A N 1
ATOM 638 C CA . ASN A 1 83 ? 13.404 -0.692 -11.016 1.00 86.06 83 ASN A CA 1
ATOM 639 C C . ASN A 1 83 ? 13.930 -0.594 -9.574 1.00 86.06 83 ASN A C 1
ATOM 641 O O . ASN A 1 83 ? 13.162 -0.242 -8.683 1.00 86.06 83 ASN A O 1
ATOM 645 N N . GLU A 1 84 ? 15.230 -0.803 -9.342 1.00 88.62 84 GLU A N 1
ATOM 646 C CA . GLU A 1 84 ? 15.833 -0.840 -7.999 1.00 88.62 84 GLU A CA 1
ATOM 647 C C . GLU A 1 84 ? 15.585 0.434 -7.177 1.00 88.62 84 GLU A C 1
ATOM 649 O O . GLU A 1 84 ? 15.238 0.366 -5.999 1.00 88.62 84 GLU A O 1
ATOM 654 N N . ALA A 1 85 ? 15.695 1.616 -7.795 1.00 89.69 85 ALA A N 1
ATOM 655 C CA . ALA A 1 85 ? 15.410 2.878 -7.111 1.00 89.69 85 ALA A CA 1
ATOM 656 C C . ALA A 1 85 ? 13.927 2.993 -6.716 1.00 89.69 85 ALA A C 1
ATOM 658 O O . ALA A 1 85 ? 13.616 3.382 -5.593 1.00 89.69 85 ALA A O 1
ATOM 659 N N . ALA A 1 86 ? 13.019 2.597 -7.617 1.00 89.06 86 ALA A N 1
ATOM 660 C CA . ALA A 1 86 ? 11.583 2.623 -7.353 1.00 89.06 86 ALA A CA 1
ATOM 661 C C . ALA A 1 86 ? 11.187 1.603 -6.276 1.00 89.06 86 ALA A C 1
ATOM 663 O O . ALA A 1 86 ? 10.377 1.908 -5.405 1.00 89.06 86 ALA A O 1
ATOM 664 N N . LYS A 1 87 ? 11.804 0.416 -6.300 1.00 90.50 87 LYS A N 1
ATOM 665 C CA . LYS A 1 87 ? 11.671 -0.609 -5.263 1.00 90.50 87 LYS A CA 1
ATOM 666 C C . LYS A 1 87 ? 12.105 -0.065 -3.908 1.00 90.50 87 LYS A C 1
ATOM 668 O O . LYS A 1 87 ? 11.340 -0.152 -2.955 1.00 90.50 87 LYS A O 1
ATOM 673 N N . LYS A 1 88 ? 13.302 0.521 -3.822 1.00 91.69 88 LYS A N 1
ATOM 674 C CA . LYS A 1 88 ? 13.822 1.090 -2.575 1.00 91.69 88 LYS A CA 1
ATOM 675 C C . LYS A 1 88 ? 12.877 2.140 -1.992 1.00 91.69 88 LYS A C 1
ATOM 677 O O . LYS A 1 88 ? 12.527 2.049 -0.821 1.00 91.69 88 LYS A O 1
ATOM 682 N N . GLU A 1 89 ? 12.426 3.087 -2.808 1.00 91.50 89 GLU A N 1
ATOM 683 C CA . GLU A 1 89 ? 11.523 4.153 -2.361 1.00 91.50 89 GLU A CA 1
ATOM 684 C C . GLU A 1 89 ? 10.141 3.610 -1.947 1.00 91.50 89 GLU A C 1
ATOM 686 O O . GLU A 1 89 ? 9.558 4.062 -0.956 1.00 91.50 89 GLU A O 1
ATOM 691 N N . LEU A 1 90 ? 9.626 2.592 -2.650 1.00 90.38 90 LEU A N 1
ATOM 692 C CA . LEU A 1 90 ? 8.375 1.932 -2.274 1.00 90.38 90 LEU A CA 1
ATOM 693 C C . LEU A 1 90 ? 8.517 1.209 -0.928 1.00 90.38 90 LEU A C 1
ATOM 695 O O . LEU A 1 90 ? 7.648 1.346 -0.071 1.00 90.38 90 LEU A O 1
ATOM 699 N N . MET A 1 91 ? 9.620 0.485 -0.718 1.00 91.81 91 MET A N 1
ATOM 700 C CA . MET A 1 91 ? 9.901 -0.201 0.547 1.00 91.81 91 MET A CA 1
ATOM 701 C C . MET A 1 91 ? 10.062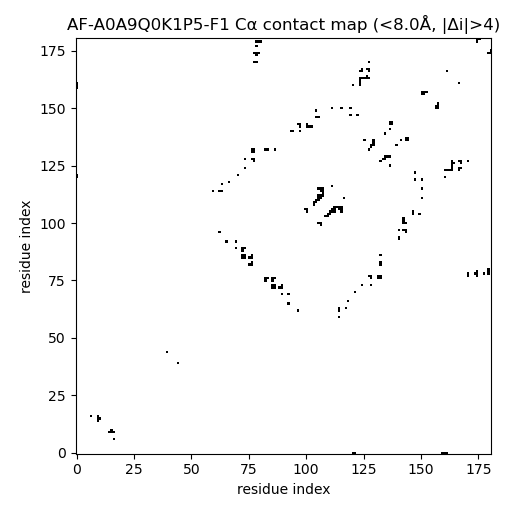 0.785 1.710 1.00 91.81 91 MET A C 1
ATOM 703 O O . MET A 1 91 ? 9.521 0.553 2.787 1.00 91.81 91 MET A O 1
ATOM 707 N N . GLU A 1 92 ? 10.755 1.909 1.506 1.00 92.50 92 GLU A N 1
ATOM 708 C CA . GLU A 1 92 ? 10.865 2.975 2.513 1.00 92.50 92 GLU A CA 1
ATOM 709 C C . GLU A 1 92 ? 9.491 3.563 2.867 1.00 92.50 92 GLU A C 1
ATOM 711 O O . GLU A 1 92 ? 9.211 3.825 4.038 1.00 92.50 92 GLU A O 1
ATOM 716 N N . THR A 1 93 ? 8.611 3.709 1.872 1.00 90.62 93 THR A N 1
ATOM 717 C CA . THR A 1 93 ? 7.236 4.177 2.081 1.00 90.62 93 THR A CA 1
ATOM 718 C C . THR A 1 93 ? 6.419 3.172 2.894 1.00 90.62 93 THR A C 1
ATOM 720 O O . THR A 1 93 ? 5.788 3.564 3.873 1.00 90.62 93 THR A O 1
ATOM 723 N N . TRP A 1 94 ? 6.460 1.878 2.562 1.00 91.62 94 TRP A N 1
ATOM 724 C CA . TRP A 1 94 ? 5.762 0.848 3.345 1.00 91.62 94 TRP A CA 1
ATOM 725 C C . TRP A 1 94 ? 6.306 0.716 4.763 1.00 91.62 94 TRP A C 1
ATOM 727 O O . TRP A 1 94 ? 5.519 0.586 5.695 1.00 91.62 94 TRP A O 1
ATOM 737 N N . LYS A 1 95 ? 7.621 0.854 4.954 1.00 92.88 95 LYS A N 1
ATOM 738 C CA . LYS A 1 95 ? 8.239 0.860 6.285 1.00 92.88 95 LYS A CA 1
ATOM 739 C C . LYS A 1 95 ? 7.754 2.023 7.148 1.00 92.88 95 LYS A C 1
ATOM 741 O O . LYS A 1 95 ? 7.527 1.851 8.345 1.00 92.88 95 LYS A O 1
ATOM 746 N N . LEU A 1 96 ? 7.601 3.207 6.554 1.00 91.56 96 LEU A N 1
ATOM 747 C CA . LEU A 1 96 ? 7.031 4.363 7.244 1.00 91.56 96 LEU A CA 1
ATOM 748 C C . LEU A 1 96 ? 5.588 4.072 7.677 1.00 91.56 96 LEU A C 1
ATOM 750 O O . LEU A 1 96 ? 5.259 4.261 8.844 1.00 91.56 96 LEU A O 1
ATOM 754 N N . LEU A 1 97 ? 4.763 3.557 6.760 1.00 91.56 97 LEU A N 1
ATOM 755 C CA . LEU A 1 97 ? 3.363 3.216 7.034 1.00 91.56 97 LEU A CA 1
ATOM 756 C C . LEU A 1 97 ? 3.230 2.124 8.095 1.00 91.56 97 LEU A C 1
ATOM 758 O O . LEU A 1 97 ? 2.357 2.201 8.953 1.00 91.56 97 LEU A O 1
ATOM 762 N N . GLU A 1 98 ? 4.111 1.130 8.082 1.00 93.88 98 GLU A N 1
ATOM 763 C CA . GLU A 1 98 ? 4.135 0.090 9.103 1.00 93.88 98 GLU A CA 1
ATOM 764 C C . GLU A 1 98 ? 4.489 0.654 10.488 1.00 93.88 98 GLU A C 1
ATOM 766 O O . GLU A 1 98 ? 3.896 0.263 11.496 1.00 93.88 98 GLU A O 1
ATOM 771 N N . GLY A 1 99 ? 5.406 1.625 10.542 1.00 92.94 99 GLY A N 1
ATOM 772 C CA . GLY A 1 99 ? 5.707 2.378 11.758 1.00 92.94 99 GLY A CA 1
ATOM 773 C C . GLY A 1 99 ? 4.525 3.221 12.247 1.00 92.94 99 GLY A C 1
ATOM 774 O O . GLY A 1 99 ? 4.256 3.257 13.447 1.00 92.94 99 GLY A O 1
ATOM 775 N N . GLU A 1 100 ? 3.795 3.864 11.332 1.00 91.44 100 GLU A N 1
ATOM 776 C CA . GLU A 1 100 ? 2.587 4.641 11.645 1.00 91.44 100 GLU A CA 1
ATOM 777 C C . GLU A 1 100 ? 1.430 3.761 12.132 1.00 91.44 100 GLU A C 1
ATOM 779 O O . GLU A 1 100 ? 0.680 4.170 13.026 1.00 91.44 100 GLU A O 1
ATOM 784 N N . LEU A 1 101 ? 1.274 2.563 11.564 1.00 93.75 101 LEU A N 1
ATOM 785 C CA . LEU A 1 101 ? 0.307 1.567 12.017 1.00 93.75 101 LEU A CA 1
ATOM 786 C C . LEU A 1 101 ? 0.660 1.087 13.433 1.00 93.75 101 LEU A C 1
ATOM 788 O O . LEU A 1 101 ? -0.208 1.046 14.306 1.00 93.75 101 LEU A O 1
ATOM 792 N N . GLY A 1 102 ? 1.940 0.814 13.697 1.00 93.94 102 GLY A N 1
ATOM 793 C CA . GLY A 1 102 ? 2.400 0.387 15.016 1.00 93.94 102 GLY A CA 1
ATOM 794 C C . GLY A 1 102 ? 1.695 -0.897 15.458 1.00 93.94 102 GLY A C 1
ATOM 795 O O . GLY A 1 102 ? 1.635 -1.851 14.697 1.00 93.94 102 GLY A O 1
ATOM 796 N N . GLU A 1 103 ? 1.160 -0.925 16.679 1.00 95.56 103 GLU A N 1
ATOM 797 C CA . GLU A 1 103 ? 0.364 -2.057 17.198 1.00 95.56 103 GLU A CA 1
ATOM 798 C C . GLU A 1 103 ? -1.150 -1.869 17.005 1.00 95.56 103 GLU A C 1
ATOM 800 O O . GLU A 1 103 ? -1.949 -2.665 17.498 1.00 95.56 103 GLU A O 1
ATOM 805 N N . LYS A 1 104 ? -1.572 -0.789 16.337 1.00 93.88 104 LYS A N 1
ATOM 806 C CA . LYS A 1 104 ? -2.996 -0.501 16.149 1.00 93.88 104 LYS A CA 1
ATOM 807 C C . LYS A 1 104 ? -3.586 -1.490 15.139 1.00 93.88 104 LYS A C 1
ATOM 809 O O . LYS A 1 104 ? -2.932 -1.796 14.142 1.00 93.88 104 LYS A O 1
ATOM 814 N N . PRO A 1 105 ? -4.841 -1.938 15.319 1.00 94.62 105 PRO A N 1
ATOM 815 C CA . PRO A 1 105 ? -5.487 -2.800 14.334 1.00 94.62 105 PRO A CA 1
ATOM 816 C C . PRO A 1 105 ? -5.784 -2.070 13.013 1.00 94.62 105 PRO A C 1
ATOM 818 O O . PRO A 1 105 ? -5.856 -2.723 11.974 1.00 94.62 105 PRO A O 1
ATOM 821 N N . TYR A 1 106 ? -5.937 -0.741 13.048 1.00 94.75 106 TYR A N 1
ATOM 822 C CA . TYR A 1 106 ? -6.167 0.132 11.895 1.00 94.75 106 TYR A CA 1
ATOM 823 C C . TYR A 1 106 ? -5.377 1.439 12.029 1.00 94.75 106 TYR A C 1
ATOM 825 O O . TYR A 1 106 ? -4.966 1.836 13.125 1.00 94.75 106 TYR A O 1
ATOM 833 N N . PHE A 1 107 ? -5.202 2.174 10.930 1.00 87.94 107 PHE A N 1
ATOM 834 C CA . PHE A 1 107 ? -4.440 3.430 10.949 1.00 87.94 107 PHE A CA 1
ATOM 835 C C . PHE A 1 107 ? -5.067 4.489 11.870 1.00 87.94 107 PHE A C 1
ATOM 837 O O . PHE A 1 107 ? -4.342 5.221 12.555 1.00 87.94 107 PHE A O 1
ATOM 844 N N . ALA A 1 108 ? -6.402 4.505 11.961 1.00 86.81 108 ALA A N 1
ATOM 845 C CA . ALA A 1 108 ? -7.173 5.366 12.858 1.00 86.81 108 ALA A CA 1
ATOM 846 C C . ALA A 1 108 ? -7.300 4.838 14.308 1.00 86.81 108 ALA A C 1
ATOM 848 O O . ALA A 1 108 ? -8.037 5.417 15.105 1.00 86.81 108 ALA A O 1
ATOM 849 N N . GLY A 1 109 ? -6.592 3.763 14.675 1.00 90.12 109 GLY A N 1
ATOM 850 C CA . GLY A 1 109 ? -6.682 3.132 15.995 1.00 90.12 109 GLY A CA 1
ATOM 851 C C . GLY A 1 109 ? -7.568 1.891 15.965 1.00 90.12 109 GLY A C 1
ATOM 852 O O . GLY A 1 109 ? -7.345 0.993 15.163 1.00 90.12 109 GLY A O 1
ATOM 853 N N . GLU A 1 110 ? -8.575 1.839 16.836 1.00 91.62 110 GLU A N 1
ATOM 854 C CA . GLU A 1 110 ? -9.423 0.649 17.032 1.00 91.62 110 GLU A CA 1
ATOM 855 C C . GLU A 1 110 ? -10.449 0.408 15.917 1.00 91.62 110 GLU A C 1
ATOM 857 O O . GLU A 1 110 ? -10.981 -0.693 15.772 1.00 91.62 110 GLU A O 1
ATOM 862 N N . LYS A 1 111 ? -10.761 1.434 15.121 1.00 91.56 111 LYS A N 1
ATOM 863 C CA . LYS A 1 111 ? -11.805 1.374 14.092 1.00 91.56 111 LYS A CA 1
ATOM 864 C C . LYS A 1 111 ? -11.211 1.562 12.704 1.00 91.56 111 LYS A C 1
ATOM 866 O O . LYS A 1 111 ? -10.338 2.404 12.512 1.00 91.56 111 LYS A O 1
ATOM 871 N N . PHE A 1 112 ? -11.756 0.819 11.741 1.00 87.81 112 PHE A N 1
ATOM 872 C CA . PHE A 1 112 ? -11.470 1.007 10.321 1.00 87.81 112 PHE A CA 1
ATOM 873 C C . PHE A 1 112 ? -11.834 2.438 9.916 1.00 87.81 112 PHE A C 1
ATOM 875 O O . PHE A 1 112 ? -12.973 2.865 10.121 1.00 87.81 112 PHE A O 1
ATOM 882 N N . GLY A 1 113 ? -10.866 3.176 9.379 1.00 86.69 113 GLY A N 1
ATOM 883 C CA . GLY A 1 113 ? -10.994 4.596 9.096 1.00 86.69 113 GLY A CA 1
ATOM 884 C C . GLY A 1 113 ? -10.674 4.963 7.653 1.00 86.69 113 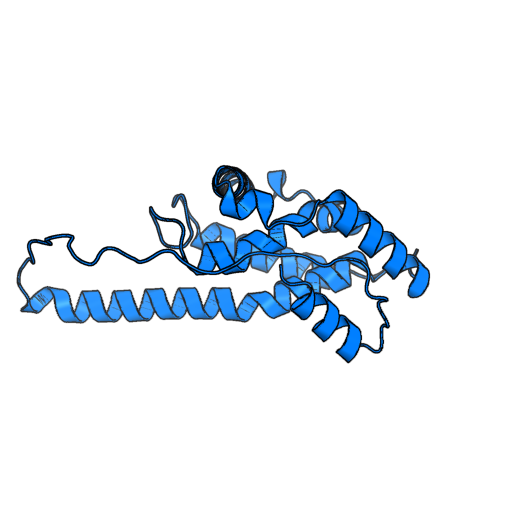GLY A C 1
ATOM 885 O O . GLY A 1 113 ? -10.498 4.132 6.765 1.00 86.69 113 GLY A O 1
ATOM 886 N N . TYR A 1 114 ? -10.600 6.269 7.422 1.00 83.50 114 TYR A N 1
ATOM 887 C CA . TYR A 1 114 ? -10.407 6.844 6.095 1.00 83.50 114 TYR A CA 1
ATOM 888 C C . TYR A 1 114 ? -9.055 6.484 5.459 1.00 83.50 114 TYR A C 1
ATOM 890 O O . TYR A 1 114 ? -8.984 6.214 4.258 1.00 83.50 114 TYR A O 1
ATOM 898 N N . VAL A 1 115 ? -7.988 6.440 6.262 1.00 86.25 115 VAL A N 1
ATOM 899 C CA . VAL A 1 115 ? -6.6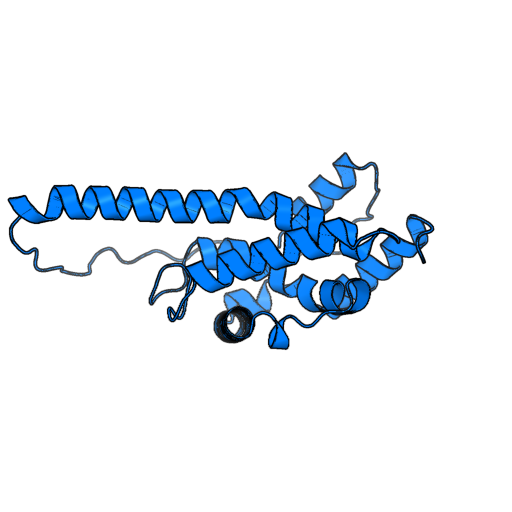63 6.008 5.793 1.00 86.25 115 VAL A CA 1
ATOM 900 C C . VAL A 1 115 ? -6.707 4.546 5.358 1.00 86.25 115 VAL A C 1
ATOM 902 O O . VAL A 1 115 ? -6.220 4.227 4.275 1.00 86.25 115 VAL A O 1
ATOM 905 N N . ASP A 1 116 ? -7.362 3.679 6.136 1.00 89.31 116 ASP A N 1
ATOM 906 C CA . ASP A 1 116 ? -7.508 2.265 5.795 1.00 89.31 116 ASP A CA 1
ATOM 907 C C . ASP A 1 116 ? -8.268 2.091 4.477 1.00 89.31 116 ASP A C 1
ATOM 909 O O . ASP A 1 116 ? -7.799 1.394 3.582 1.00 89.31 116 ASP A O 1
ATOM 913 N N . LEU A 1 117 ? -9.394 2.797 4.322 1.00 85.75 117 LEU A N 1
ATOM 914 C CA . LEU A 1 117 ? -10.200 2.804 3.099 1.00 85.75 117 LEU A CA 1
ATOM 915 C C . LEU A 1 117 ? -9.403 3.260 1.869 1.00 85.75 117 LEU A C 1
ATOM 917 O O . LEU A 1 117 ? -9.582 2.724 0.777 1.00 85.75 117 LEU A O 1
ATOM 921 N N . SER A 1 118 ? -8.521 4.242 2.045 1.00 84.12 118 SER A N 1
ATOM 922 C CA . SER A 1 118 ? -7.726 4.813 0.955 1.00 84.12 118 SER A CA 1
ATOM 923 C C . SER A 1 118 ? -6.530 3.938 0.574 1.00 84.12 118 SER A C 1
ATOM 925 O O . SER A 1 118 ? -6.126 3.923 -0.589 1.00 84.12 118 SER A O 1
ATOM 927 N N . LEU A 1 119 ? -5.960 3.210 1.540 1.00 88.56 119 LEU A N 1
ATOM 928 C CA . LEU A 1 119 ? -4.746 2.416 1.357 1.00 88.56 119 LEU A CA 1
ATOM 929 C C . LEU A 1 119 ? -5.036 0.952 1.005 1.00 88.56 119 LEU A C 1
ATOM 931 O O . LEU A 1 119 ? -4.296 0.358 0.222 1.00 88.56 119 LEU A O 1
ATOM 935 N N . ILE A 1 120 ? -6.120 0.360 1.520 1.00 90.94 120 ILE A N 1
ATOM 936 C CA . ILE A 1 120 ? -6.436 -1.055 1.282 1.00 90.94 120 ILE A CA 1
ATOM 937 C C . ILE A 1 120 ? -6.541 -1.441 -0.203 1.00 90.94 120 ILE A C 1
ATOM 939 O O . ILE A 1 120 ? -6.108 -2.546 -0.540 1.00 90.94 120 ILE A O 1
ATOM 943 N N . PRO A 1 121 ? -6.983 -0.574 -1.143 1.00 86.50 121 PRO A N 1
ATOM 944 C CA . PRO A 1 121 ? -7.009 -0.931 -2.556 1.00 86.50 121 PRO A CA 1
ATOM 945 C C . PRO A 1 121 ? -5.627 -1.192 -3.162 1.00 86.50 121 PRO A C 1
ATOM 947 O O . PRO A 1 121 ? -5.544 -1.821 -4.210 1.00 86.50 121 PRO A O 1
ATOM 950 N N . PHE A 1 122 ? -4.543 -0.742 -2.525 1.00 86.69 122 PHE A N 1
ATOM 951 C CA . PHE A 1 122 ? -3.181 -1.027 -2.976 1.00 86.69 122 PHE A CA 1
ATOM 952 C C . PHE A 1 122 ? -2.738 -2.463 -2.669 1.00 86.69 122 PHE A C 1
ATOM 954 O O . PHE A 1 122 ? -1.837 -2.968 -3.336 1.00 86.69 122 PHE A O 1
ATOM 961 N N . SER A 1 123 ? -3.402 -3.152 -1.734 1.00 91.06 123 SER A N 1
ATOM 962 C CA . SER A 1 123 ? -3.108 -4.557 -1.414 1.00 91.06 123 SER A CA 1
ATOM 963 C C . SER A 1 123 ? -3.338 -5.506 -2.596 1.00 91.06 123 SER A C 1
ATOM 965 O O . SER A 1 123 ? -2.668 -6.533 -2.704 1.00 91.06 123 SER A O 1
ATOM 967 N N . THR A 1 124 ? -4.209 -5.147 -3.548 1.00 89.00 124 THR A N 1
ATOM 968 C CA . THR A 1 124 ? -4.445 -5.947 -4.765 1.00 89.00 124 THR A CA 1
ATOM 969 C C . THR A 1 124 ? -3.224 -5.984 -5.688 1.00 89.00 124 THR A C 1
ATOM 971 O O . THR A 1 124 ? -3.131 -6.828 -6.571 1.00 89.00 124 THR A O 1
ATOM 974 N N . TRP A 1 125 ? -2.274 -5.067 -5.496 1.00 87.69 125 TRP A N 1
ATOM 975 C CA . TRP A 1 125 ? -1.068 -4.944 -6.311 1.00 87.69 125 TRP A CA 1
ATOM 976 C C . TRP A 1 125 ? 0.132 -5.666 -5.693 1.00 87.69 125 TRP A C 1
ATOM 978 O O . TRP A 1 125 ? 1.139 -5.846 -6.376 1.00 87.69 125 TRP A O 1
ATOM 988 N N . PHE A 1 126 ? 0.035 -6.103 -4.431 1.00 91.69 126 PHE A N 1
ATOM 989 C CA . PHE A 1 126 ? 1.155 -6.682 -3.680 1.00 91.69 126 PHE A CA 1
ATOM 990 C C . PHE A 1 126 ? 1.763 -7.877 -4.396 1.00 91.69 126 PHE A C 1
ATOM 992 O O . PHE A 1 126 ? 2.957 -7.853 -4.668 1.00 91.69 126 PHE A O 1
ATOM 999 N N . TYR A 1 127 ? 0.940 -8.832 -4.830 1.00 91.56 127 TYR A N 1
ATOM 1000 C CA . TYR A 1 127 ? 1.415 -9.996 -5.578 1.00 91.56 127 TYR A CA 1
ATOM 1001 C C . TYR A 1 127 ? 2.229 -9.607 -6.825 1.00 91.56 127 TYR A C 1
ATOM 1003 O O . TYR A 1 127 ? 3.275 -10.186 -7.114 1.00 91.56 127 TYR A O 1
ATOM 1011 N N . SER A 1 128 ? 1.797 -8.567 -7.547 1.00 88.75 128 SER A N 1
ATOM 1012 C CA . SER A 1 128 ? 2.545 -8.061 -8.702 1.00 88.75 128 SER A CA 1
ATOM 1013 C C . SER A 1 128 ? 3.873 -7.430 -8.290 1.00 88.75 128 SER A C 1
ATOM 1015 O O . SER A 1 128 ? 4.893 -7.664 -8.935 1.00 88.75 128 SER A O 1
ATOM 1017 N N . TYR A 1 129 ? 3.890 -6.639 -7.217 1.00 87.56 129 TYR A N 1
ATOM 1018 C CA . TYR A 1 129 ? 5.122 -6.022 -6.728 1.00 87.56 129 TYR A CA 1
ATOM 1019 C C . TYR A 1 129 ? 6.120 -7.055 -6.217 1.00 87.56 129 TYR A C 1
ATOM 1021 O O . TYR A 1 129 ? 7.306 -6.922 -6.496 1.00 87.56 129 TYR A O 1
ATOM 1029 N N . GLU A 1 130 ? 5.654 -8.102 -5.544 1.00 90.44 130 GLU A N 1
ATOM 1030 C CA . GLU A 1 130 ? 6.494 -9.213 -5.102 1.00 90.44 130 GLU A CA 1
ATOM 1031 C C . GLU A 1 130 ? 7.094 -9.951 -6.305 1.00 90.44 130 GLU A C 1
ATOM 1033 O O . GLU A 1 130 ? 8.312 -10.131 -6.383 1.00 90.44 130 GLU A O 1
ATOM 1038 N N . ALA A 1 131 ? 6.262 -10.287 -7.299 1.00 90.12 131 ALA A N 1
ATOM 1039 C CA . ALA A 1 131 ? 6.687 -11.016 -8.490 1.00 90.12 131 ALA A CA 1
ATOM 1040 C C . ALA A 1 131 ? 7.675 -10.228 -9.372 1.00 90.12 131 ALA A C 1
ATOM 1042 O O . ALA A 1 131 ? 8.639 -10.804 -9.874 1.00 90.12 131 ALA A O 1
ATOM 1043 N N . PHE A 1 132 ? 7.456 -8.923 -9.575 1.00 86.00 132 PHE A N 1
ATOM 1044 C CA . PHE A 1 132 ? 8.303 -8.091 -10.448 1.00 86.00 132 PHE A CA 1
ATOM 1045 C C . PHE A 1 132 ? 9.422 -7.345 -9.710 1.00 86.00 132 PHE A C 1
ATOM 1047 O O . PHE A 1 132 ? 10.403 -6.934 -10.329 1.00 86.00 132 PHE A O 1
ATOM 1054 N N . GLY A 1 133 ? 9.277 -7.143 -8.403 1.00 84.81 133 GLY A N 1
ATOM 1055 C CA . GLY A 1 133 ? 10.244 -6.458 -7.548 1.00 84.81 133 GLY A CA 1
ATOM 1056 C C . GLY A 1 133 ? 11.150 -7.403 -6.763 1.00 84.81 133 GLY A C 1
ATOM 1057 O O . GLY A 1 133 ? 12.118 -6.934 -6.164 1.00 84.81 133 GLY A O 1
ATOM 1058 N N . ASN A 1 134 ? 10.877 -8.712 -6.756 1.00 88.00 134 ASN A N 1
ATOM 1059 C CA . ASN A 1 134 ? 11.675 -9.725 -6.062 1.00 88.00 134 ASN A CA 1
ATOM 1060 C C . ASN A 1 134 ? 11.878 -9.384 -4.570 1.00 88.00 134 ASN A C 1
ATOM 1062 O O . ASN A 1 134 ? 13.001 -9.188 -4.095 1.00 88.00 134 ASN A O 1
ATOM 1066 N N . PHE A 1 135 ? 10.766 -9.208 -3.860 1.00 88.94 135 PHE A N 1
ATOM 1067 C CA . PHE A 1 135 ? 10.690 -9.038 -2.405 1.00 88.94 135 PHE A CA 1
ATOM 1068 C C . PHE A 1 135 ? 9.381 -9.658 -1.893 1.00 88.94 135 PHE A C 1
ATOM 1070 O O . PHE A 1 135 ? 8.549 -10.061 -2.701 1.00 88.94 135 PHE A O 1
ATOM 1077 N N . SER A 1 136 ? 9.200 -9.749 -0.574 1.00 92.31 136 SER A N 1
ATOM 1078 C CA . SER A 1 136 ? 7.972 -10.274 0.038 1.00 92.31 136 SER A CA 1
ATOM 1079 C C . SER A 1 136 ? 7.380 -9.255 1.004 1.00 92.31 136 SER A C 1
ATOM 1081 O O . SER A 1 136 ? 8.062 -8.814 1.924 1.00 92.31 136 SER A O 1
ATOM 1083 N N . MET A 1 137 ? 6.107 -8.910 0.825 1.00 92.12 137 MET A N 1
ATOM 1084 C CA . MET A 1 137 ? 5.375 -8.035 1.739 1.00 92.12 137 MET A CA 1
ATOM 1085 C C . MET A 1 137 ? 5.214 -8.676 3.117 1.00 92.12 137 MET A C 1
ATOM 1087 O O . MET A 1 137 ? 5.335 -7.982 4.118 1.00 92.12 137 MET A O 1
ATOM 1091 N N . GLU A 1 138 ? 4.992 -9.992 3.185 1.00 92.88 138 GLU A N 1
ATOM 1092 C CA . GLU A 1 138 ? 4.829 -10.702 4.461 1.00 92.88 138 GLU A CA 1
ATOM 1093 C C . GLU A 1 138 ? 6.123 -10.728 5.282 1.00 92.88 138 GLU A C 1
ATOM 1095 O O . GLU A 1 138 ? 6.083 -10.529 6.494 1.00 92.88 138 GLU A O 1
ATOM 1100 N N . SER A 1 139 ? 7.274 -10.922 4.628 1.00 92.81 139 SER A N 1
ATOM 1101 C CA . SER A 1 139 ? 8.571 -10.929 5.316 1.00 92.81 139 SER A CA 1
ATOM 1102 C C . SER A 1 139 ? 9.058 -9.531 5.690 1.00 92.81 139 SER A C 1
ATOM 1104 O O . SER A 1 139 ? 9.677 -9.369 6.739 1.00 92.81 139 SER A O 1
ATOM 1106 N N . GLU A 1 140 ? 8.857 -8.545 4.814 1.00 93.69 140 GLU A N 1
ATOM 1107 C CA . GLU A 1 140 ? 9.374 -7.186 5.015 1.00 93.69 140 GLU A CA 1
ATOM 1108 C C . GLU A 1 140 ? 8.437 -6.341 5.885 1.00 93.69 140 GLU A C 1
ATOM 1110 O O . GLU A 1 140 ? 8.915 -5.516 6.662 1.00 93.69 140 GLU A O 1
ATOM 1115 N N . PHE A 1 141 ? 7.120 -6.560 5.767 1.00 95.19 141 PHE A N 1
ATOM 1116 C CA . PHE A 1 141 ? 6.073 -5.754 6.398 1.00 95.19 141 PHE A CA 1
ATOM 1117 C C . PHE A 1 141 ? 4.964 -6.629 7.027 1.00 95.19 141 PHE A C 1
ATOM 1119 O O . PHE A 1 141 ? 3.803 -6.613 6.579 1.00 95.19 141 PHE A O 1
ATOM 1126 N N . PRO A 1 142 ? 5.284 -7.432 8.060 1.00 96.00 142 PRO A N 1
ATOM 1127 C CA . PRO A 1 142 ? 4.339 -8.371 8.664 1.00 96.00 142 PRO A CA 1
ATOM 1128 C C . PRO A 1 142 ? 3.083 -7.692 9.228 1.00 96.00 142 PRO A C 1
ATOM 1130 O O . PRO A 1 142 ? 1.985 -8.227 9.081 1.00 96.00 142 PRO A O 1
ATOM 1133 N N . LYS A 1 143 ? 3.187 -6.486 9.801 1.00 97.06 143 LYS A N 1
ATOM 1134 C CA . LYS A 1 143 ? 2.022 -5.799 10.387 1.00 97.06 143 LYS A CA 1
ATOM 1135 C C . LYS A 1 143 ? 1.103 -5.228 9.321 1.00 97.06 143 LYS A C 1
ATOM 1137 O O . LYS A 1 143 ? -0.113 -5.250 9.487 1.00 97.06 143 LYS A O 1
ATOM 1142 N N . ILE A 1 144 ? 1.669 -4.754 8.209 1.00 96.50 144 ILE A N 1
ATOM 1143 C CA . ILE A 1 144 ? 0.877 -4.374 7.032 1.00 96.50 144 ILE A CA 1
ATOM 1144 C C . ILE A 1 144 ? 0.146 -5.602 6.495 1.00 96.50 144 ILE A C 1
ATOM 1146 O O . ILE A 1 144 ? -1.038 -5.524 6.184 1.00 96.50 144 I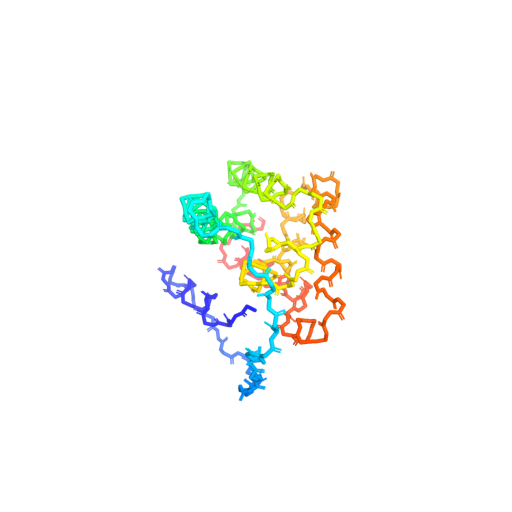LE A O 1
ATOM 1150 N N . THR A 1 145 ? 0.817 -6.748 6.430 1.00 95.75 145 THR A N 1
ATOM 1151 C CA . THR A 1 145 ? 0.200 -7.994 5.965 1.00 95.75 145 THR A CA 1
ATOM 1152 C C . THR A 1 145 ? -0.957 -8.431 6.870 1.00 95.75 145 THR A C 1
ATOM 1154 O O . THR A 1 145 ? -2.034 -8.766 6.374 1.00 95.75 145 THR A O 1
ATOM 1157 N N . ASP A 1 146 ? -0.789 -8.356 8.190 1.00 97.06 146 ASP A N 1
ATOM 1158 C CA . ASP A 1 146 ? -1.856 -8.654 9.151 1.00 97.06 146 ASP A CA 1
ATOM 1159 C C . ASP A 1 146 ? -3.005 -7.640 9.093 1.00 97.06 146 ASP A C 1
ATOM 1161 O O . ASP A 1 146 ? -4.177 -8.015 9.178 1.00 97.06 146 ASP A O 1
ATOM 1165 N N . TRP A 1 147 ? -2.694 -6.360 8.887 1.00 97.62 147 TRP A N 1
ATOM 1166 C CA . TRP A 1 147 ? -3.692 -5.323 8.641 1.00 97.62 147 TRP A CA 1
ATOM 1167 C C . TRP A 1 147 ? -4.502 -5.600 7.370 1.00 97.62 147 TRP A C 1
ATOM 1169 O O . TRP A 1 147 ? -5.729 -5.540 7.422 1.00 97.62 147 TRP A O 1
ATOM 1179 N N . VAL A 1 148 ? -3.865 -5.996 6.259 1.00 96.56 148 VAL A N 1
ATOM 1180 C CA . VAL A 1 148 ? -4.583 -6.387 5.033 1.00 96.56 148 VAL A CA 1
ATOM 1181 C C . VAL A 1 148 ? -5.522 -7.556 5.313 1.00 96.56 148 VAL A C 1
ATOM 1183 O O . VAL A 1 148 ? -6.701 -7.468 4.973 1.00 96.56 148 VAL A O 1
ATOM 1186 N N . LYS A 1 149 ? -5.037 -8.623 5.968 1.00 96.31 149 LYS A N 1
ATOM 1187 C CA . LYS A 1 149 ? -5.860 -9.791 6.332 1.00 96.31 149 LYS A CA 1
ATOM 1188 C C . LYS A 1 149 ? -7.100 -9.354 7.121 1.00 96.31 149 LYS A C 1
ATOM 1190 O O . LYS A 1 149 ? -8.214 -9.705 6.744 1.00 96.31 149 LYS A O 1
ATOM 1195 N N . ARG A 1 150 ? -6.921 -8.496 8.130 1.00 96.94 150 ARG A N 1
ATOM 1196 C CA . ARG A 1 150 ? -8.014 -7.937 8.942 1.00 96.94 150 ARG A CA 1
ATOM 1197 C C . ARG A 1 150 ? -8.987 -7.081 8.127 1.00 96.94 150 ARG A C 1
ATOM 1199 O O . ARG A 1 150 ? -10.197 -7.179 8.305 1.00 96.94 150 ARG A O 1
ATOM 1206 N N . CYS A 1 151 ? -8.495 -6.240 7.220 1.00 94.25 151 CYS A N 1
ATOM 1207 C CA . CYS A 1 151 ? -9.360 -5.447 6.348 1.00 94.25 151 CYS A CA 1
ATOM 1208 C C . CYS A 1 151 ? -10.203 -6.328 5.415 1.00 94.25 151 CYS A C 1
ATOM 1210 O O . CYS A 1 151 ? -11.365 -6.004 5.174 1.00 94.25 151 CYS A O 1
ATOM 1212 N N . LEU A 1 152 ? -9.649 -7.440 4.923 1.00 93.56 152 LEU A N 1
ATOM 1213 C CA . LEU A 1 152 ? -10.339 -8.388 4.041 1.00 93.56 152 LEU A CA 1
ATOM 1214 C C . LEU A 1 152 ? -11.432 -9.206 4.745 1.00 93.56 152 LEU A C 1
ATOM 1216 O O . LEU A 1 152 ? -12.335 -9.705 4.074 1.00 93.56 152 LEU A O 1
ATOM 1220 N N . GLU A 1 153 ? -11.418 -9.297 6.078 1.00 95.00 153 GLU A N 1
ATOM 1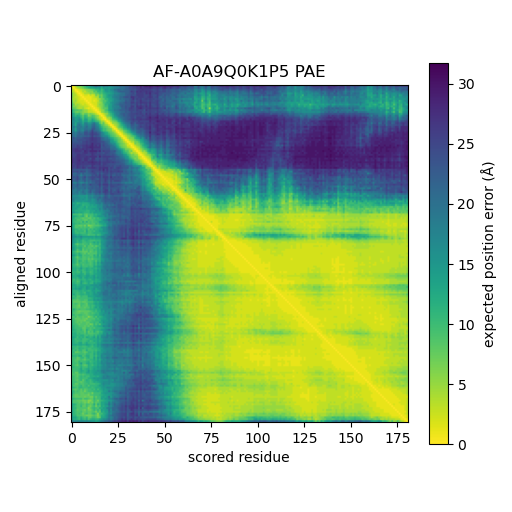221 C CA . GLU A 1 153 ? -12.530 -9.873 6.853 1.00 95.00 153 GLU A CA 1
ATOM 1222 C C . GLU A 1 153 ? -13.821 -9.046 6.714 1.00 95.00 153 GLU A C 1
ATOM 1224 O O . GLU A 1 153 ? -14.921 -9.551 6.946 1.00 95.00 153 GLU A O 1
ATOM 1229 N N . LYS A 1 154 ? -13.721 -7.771 6.310 1.00 91.69 154 LYS A N 1
ATOM 1230 C CA . LYS A 1 154 ? -14.884 -6.921 6.037 1.00 91.69 154 LYS A CA 1
ATOM 1231 C C . LYS A 1 154 ? -15.428 -7.232 4.644 1.00 91.69 154 LYS A C 1
ATOM 1233 O O . LYS A 1 154 ? -14.781 -6.948 3.639 1.00 91.69 154 LYS A O 1
ATOM 1238 N N . GLU A 1 155 ? -16.661 -7.729 4.585 1.00 89.62 155 GLU A N 1
ATOM 1239 C CA . GLU A 1 155 ? -17.328 -8.110 3.331 1.00 89.62 155 GLU A CA 1
ATOM 1240 C C . GLU A 1 155 ? -17.377 -6.972 2.295 1.00 89.62 155 GLU A C 1
ATOM 1242 O O . GLU A 1 155 ? -17.164 -7.202 1.106 1.00 89.62 155 GLU A O 1
ATOM 1247 N N . SER A 1 156 ? -17.611 -5.731 2.733 1.00 86.50 156 SER A N 1
ATOM 1248 C CA . SER A 1 156 ? -17.621 -4.564 1.841 1.00 86.50 156 SER A CA 1
ATOM 1249 C C . SER A 1 156 ? -16.259 -4.298 1.199 1.00 86.50 156 SER A C 1
ATOM 1251 O O . SER A 1 156 ? -16.192 -3.930 0.028 1.00 86.50 156 SER A O 1
ATOM 1253 N N . VAL A 1 157 ? -15.170 -4.525 1.938 1.00 85.25 157 VAL A N 1
ATOM 1254 C CA . VAL A 1 157 ? -13.809 -4.387 1.418 1.00 85.25 157 VAL A CA 1
ATOM 1255 C C . VAL A 1 157 ? -13.530 -5.520 0.441 1.00 85.25 157 VAL A C 1
ATOM 1257 O O . VAL A 1 157 ? -13.239 -5.239 -0.718 1.00 85.25 157 VAL A O 1
ATOM 1260 N N . SER A 1 158 ? -13.679 -6.780 0.859 1.00 86.94 158 SER A N 1
ATOM 1261 C CA . SER A 1 158 ? -13.317 -7.935 0.026 1.00 86.94 158 SER A CA 1
ATOM 1262 C C . SER A 1 158 ? -14.080 -7.992 -1.299 1.00 86.94 158 SER A C 1
ATOM 1264 O O . SER A 1 158 ? -13.483 -8.324 -2.318 1.00 86.94 158 SER A O 1
ATOM 1266 N N . LYS A 1 159 ? -15.354 -7.579 -1.333 1.00 82.44 159 LYS A N 1
ATOM 1267 C CA . LYS A 1 159 ? -16.141 -7.493 -2.578 1.00 82.44 159 LYS A CA 1
ATOM 1268 C C . LYS A 1 159 ? -15.745 -6.344 -3.509 1.00 82.44 159 LYS A C 1
ATOM 1270 O O . LYS A 1 159 ? -16.071 -6.390 -4.690 1.00 82.44 159 LYS A O 1
ATOM 1275 N N . SER A 1 160 ? -15.100 -5.300 -2.991 1.00 82.75 160 SER A N 1
ATOM 1276 C CA . SER A 1 160 ? -14.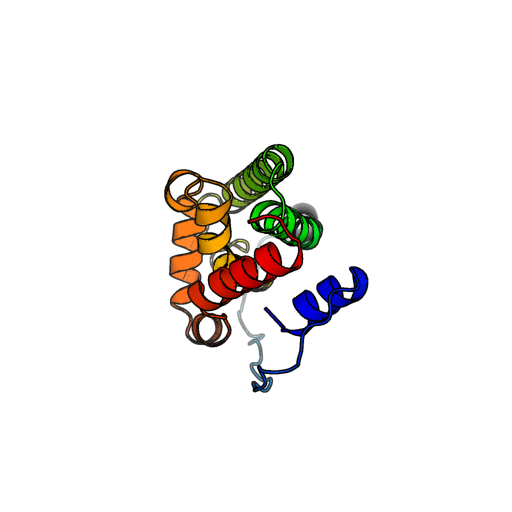736 -4.098 -3.761 1.00 82.75 160 SER A CA 1
ATOM 1277 C C . SER A 1 160 ? -13.353 -4.174 -4.416 1.00 82.75 160 SER A C 1
ATOM 1279 O O . SER A 1 160 ? -12.996 -3.327 -5.243 1.00 82.75 160 SER A O 1
ATOM 1281 N N . LEU A 1 161 ? -12.541 -5.149 -4.005 1.00 81.25 161 LEU A N 1
ATOM 1282 C CA . LEU A 1 161 ? -11.175 -5.311 -4.472 1.00 81.25 161 LEU A CA 1
ATOM 1283 C C . LEU A 1 161 ? -11.125 -6.197 -5.716 1.00 81.25 161 LEU A C 1
ATOM 1285 O O . LEU A 1 161 ? -11.841 -7.187 -5.831 1.00 81.25 161 LEU A O 1
ATOM 1289 N N . VAL A 1 162 ? -10.254 -5.818 -6.647 1.00 81.56 162 VAL A N 1
ATOM 1290 C CA . VAL A 1 162 ? -9.943 -6.628 -7.827 1.00 81.56 162 VAL A CA 1
ATOM 1291 C C . VAL A 1 162 ? -9.045 -7.787 -7.403 1.00 81.56 162 VAL A C 1
ATOM 1293 O O . VAL A 1 162 ? -8.219 -7.635 -6.499 1.00 81.56 162 VAL A O 1
ATOM 1296 N N . ASP A 1 163 ? -9.190 -8.927 -8.070 1.00 86.81 163 ASP A N 1
ATOM 1297 C CA . ASP A 1 163 ? -8.352 -10.094 -7.829 1.00 86.81 163 ASP A CA 1
ATOM 1298 C C . ASP A 1 163 ? -6.865 -9.794 -8.113 1.00 86.81 163 ASP A C 1
ATOM 1300 O O . ASP A 1 163 ? -6.504 -9.132 -9.092 1.00 86.81 163 ASP A O 1
ATOM 1304 N N . GLN A 1 164 ? -5.980 -10.274 -7.237 1.00 88.31 164 GLN A N 1
ATOM 1305 C CA . GLN A 1 164 ? -4.536 -10.035 -7.345 1.00 88.31 164 GLN A CA 1
ATOM 1306 C C . GLN A 1 164 ? -3.931 -10.651 -8.616 1.00 88.31 164 GLN A C 1
ATOM 1308 O O . GLN A 1 164 ? -2.986 -10.093 -9.187 1.00 88.31 164 GLN A O 1
ATOM 1313 N N . GLN A 1 165 ? -4.478 -11.775 -9.085 1.00 89.94 165 GLN A N 1
ATOM 1314 C CA . GLN A 1 165 ? -4.043 -12.431 -10.309 1.00 89.94 165 GLN A CA 1
ATOM 1315 C C . GLN A 1 165 ? -4.412 -11.601 -11.536 1.00 89.94 165 GLN A C 1
ATOM 1317 O O . GLN A 1 165 ? -3.592 -11.475 -12.445 1.00 89.94 165 GLN A O 1
ATOM 1322 N N . ASP A 1 166 ? -5.593 -10.980 -11.553 1.00 85.06 166 ASP A N 1
ATOM 1323 C CA . ASP A 1 166 ? -6.007 -10.094 -12.646 1.00 85.06 166 ASP A CA 1
ATOM 1324 C C . ASP A 1 166 ? -5.068 -8.887 -12.769 1.00 85.06 166 ASP A C 1
ATOM 1326 O O . ASP A 1 166 ? -4.640 -8.530 -13.872 1.00 85.06 166 ASP A O 1
ATOM 1330 N N . VAL A 1 167 ? -4.665 -8.297 -11.637 1.00 84.00 167 VAL A N 1
ATOM 1331 C CA . VAL A 1 167 ? -3.677 -7.205 -11.607 1.00 84.00 167 VAL A CA 1
ATOM 1332 C C . VAL A 1 167 ? -2.312 -7.676 -12.127 1.00 84.00 167 VAL A C 1
ATOM 1334 O O . VAL A 1 167 ? -1.671 -6.972 -12.914 1.00 84.00 167 VAL A O 1
ATOM 1337 N N . TYR A 1 168 ? -1.882 -8.886 -11.766 1.00 87.25 168 TYR A N 1
ATOM 1338 C CA . TYR A 1 168 ? -0.638 -9.469 -12.275 1.00 87.25 168 TYR A CA 1
ATOM 1339 C C . TYR A 1 168 ? -0.672 -9.711 -13.787 1.00 87.25 168 TYR A C 1
ATOM 1341 O O . TYR A 1 168 ? 0.267 -9.335 -14.498 1.00 87.25 168 TYR A O 1
ATOM 1349 N N . GLN A 1 169 ? -1.770 -10.266 -14.310 1.00 87.88 169 GLN A N 1
ATOM 1350 C CA . GLN A 1 169 ? -1.958 -10.437 -15.753 1.00 87.88 169 GLN A CA 1
ATOM 1351 C C . GLN A 1 169 ? -1.970 -9.089 -16.479 1.00 87.88 169 GLN A C 1
ATOM 1353 O O . GLN A 1 169 ? -1.360 -8.950 -17.545 1.00 87.88 169 GLN A O 1
ATOM 1358 N N . PHE A 1 170 ? -2.601 -8.075 -15.884 1.00 82.31 170 PHE A N 1
ATOM 1359 C CA . PHE A 1 170 ? -2.586 -6.713 -16.400 1.00 82.31 170 PHE A CA 1
ATOM 1360 C C . PHE A 1 170 ? -1.156 -6.158 -16.505 1.00 82.31 170 PHE A C 1
ATOM 1362 O O . PHE A 1 170 ? -0.781 -5.660 -17.571 1.00 82.31 170 PHE A O 1
ATOM 1369 N N . PHE A 1 171 ? -0.312 -6.311 -15.478 1.00 81.25 171 PHE A N 1
ATOM 1370 C CA . PHE A 1 171 ? 1.104 -5.941 -15.588 1.00 81.25 171 PHE A CA 1
ATOM 1371 C C . PHE A 1 171 ? 1.835 -6.735 -16.666 1.00 81.25 171 PHE A C 1
ATOM 1373 O O . PHE A 1 171 ? 2.572 -6.139 -17.449 1.00 81.25 171 PHE A O 1
ATOM 1380 N N . GLY A 1 172 ? 1.612 -8.047 -16.768 1.00 85.31 172 GLY A N 1
ATOM 1381 C CA . GLY A 1 172 ? 2.203 -8.873 -17.823 1.00 85.31 172 GLY A CA 1
ATOM 1382 C C . GLY A 1 172 ? 1.862 -8.363 -19.229 1.00 85.31 172 GLY A C 1
ATOM 1383 O O . GLY A 1 172 ? 2.745 -8.213 -20.077 1.00 85.31 172 GLY A O 1
ATOM 1384 N N . MET A 1 173 ? 0.595 -8.012 -19.470 1.00 84.88 173 MET A N 1
ATOM 1385 C CA . MET A 1 173 ? 0.159 -7.375 -20.717 1.00 84.88 173 MET A CA 1
ATOM 1386 C C . MET A 1 173 ? 0.858 -6.027 -20.939 1.00 84.88 173 MET A C 1
ATOM 1388 O O . MET A 1 173 ? 1.309 -5.737 -22.050 1.00 84.88 173 MET A O 1
ATOM 1392 N N . MET A 1 174 ? 0.955 -5.196 -19.902 1.00 83.06 174 MET A N 1
ATOM 1393 C CA . MET A 1 174 ? 1.584 -3.880 -19.998 1.00 83.06 174 MET A CA 1
ATOM 1394 C C . MET A 1 174 ? 3.079 -3.970 -20.295 1.00 83.06 174 MET A C 1
ATOM 1396 O O . MET A 1 174 ? 3.573 -3.236 -21.149 1.00 83.06 174 MET A O 1
ATOM 1400 N N . ARG A 1 175 ? 3.788 -4.914 -19.675 1.00 86.25 175 ARG A N 1
ATOM 1401 C CA . ARG A 1 175 ? 5.206 -5.171 -19.945 1.00 86.25 175 ARG A CA 1
ATOM 1402 C C . ARG A 1 175 ? 5.456 -5.548 -21.402 1.00 86.25 175 ARG A C 1
ATOM 1404 O O . ARG A 1 175 ? 6.362 -4.994 -22.021 1.00 86.25 175 ARG A O 1
ATOM 1411 N N . LYS A 1 176 ? 4.605 -6.408 -21.973 1.00 87.94 176 LYS A N 1
ATOM 1412 C CA . LYS A 1 176 ? 4.644 -6.767 -23.402 1.00 87.94 176 LYS A CA 1
ATOM 1413 C C . LYS A 1 176 ? 4.443 -5.553 -24.302 1.00 87.94 176 LYS A C 1
ATOM 1415 O O . LYS A 1 176 ? 5.233 -5.327 -25.212 1.00 87.94 176 LYS A O 1
ATOM 1420 N N . ARG A 1 177 ? 3.420 -4.736 -24.024 1.00 84.06 177 ARG A N 1
ATOM 1421 C CA . ARG A 1 177 ? 3.134 -3.508 -24.792 1.00 84.06 177 ARG A CA 1
ATOM 1422 C C . ARG A 1 177 ? 4.282 -2.500 -24.747 1.00 84.06 177 ARG A C 1
ATOM 1424 O O . ARG A 1 177 ? 4.499 -1.789 -25.720 1.00 84.06 177 ARG A O 1
ATOM 1431 N N . LEU A 1 178 ? 4.996 -2.438 -23.626 1.00 81.50 178 LEU A N 1
ATOM 1432 C CA . LEU A 1 178 ? 6.120 -1.528 -23.414 1.00 81.50 178 LEU A CA 1
ATOM 1433 C C . LEU A 1 178 ? 7.470 -2.106 -23.878 1.00 81.50 178 LEU A C 1
ATOM 1435 O O . LEU A 1 178 ? 8.473 -1.403 -23.812 1.00 81.50 178 LEU A O 1
ATOM 1439 N N . GLY A 1 179 ? 7.518 -3.362 -24.340 1.00 86.25 179 GLY A N 1
ATOM 1440 C CA . GLY A 1 179 ? 8.761 -4.018 -24.763 1.00 86.25 179 GLY A CA 1
ATOM 1441 C C . GLY A 1 179 ? 9.745 -4.288 -23.617 1.00 86.25 179 GLY A C 1
ATOM 1442 O O . GLY A 1 179 ? 10.954 -4.329 -23.841 1.00 86.25 179 GLY A O 1
ATOM 1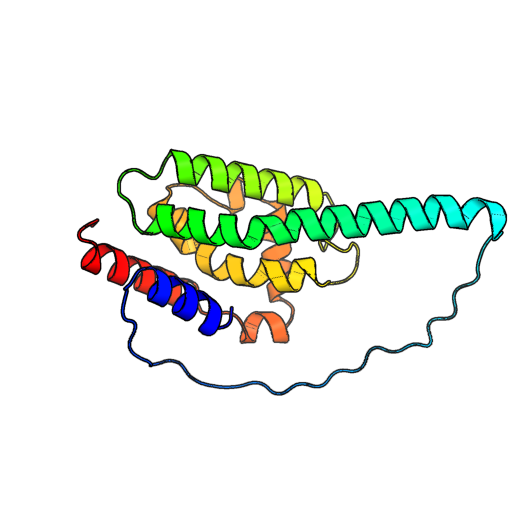443 N N . VAL A 1 180 ? 9.245 -4.439 -22.385 1.00 83.19 180 VAL A N 1
ATOM 1444 C CA . VAL A 1 180 ? 10.063 -4.624 -21.170 1.00 83.19 180 VAL A CA 1
ATOM 1445 C C . VAL A 1 180 ? 10.001 -6.041 -20.586 1.00 83.19 180 VAL A C 1
ATOM 1447 O O . VAL A 1 180 ? 10.422 -6.244 -19.443 1.00 83.19 180 VAL A O 1
ATOM 1450 N N . GLU A 1 181 ? 9.473 -7.013 -21.336 1.00 66.62 181 GLU A N 1
ATOM 1451 C CA . GLU A 1 181 ? 9.606 -8.432 -20.966 1.00 66.62 181 GLU A CA 1
ATOM 1452 C C . GLU A 1 181 ? 11.071 -8.894 -20.955 1.00 66.62 181 GLU A C 1
ATOM 1454 O O . GLU A 1 181 ? 11.910 -8.316 -21.701 1.00 66.62 181 GLU A O 1
#

Radius of gyration: 19.1 Å; Cα contacts (8 Å, |Δi|>4): 133; chains: 1; bounding box: 42×36×58 Å

Mean predicted aligned error: 12.29 Å

Sequence (181 aa):
MDYLSTRYFLSHRGIGVEPSFALCGDGSETIDHNADWHIPDPSVSHHIAELAINAHQSATLVTMSKLPSIFDLGWKIGTTKENEAAKKELMETWKLLEGELGEKPYFAGEKFGYVDLSLIPFSTWFYSYEAFGNFSMESEFPKITDWVKRCLEKESVSKSLVDQQDVYQFFGMMRKRLGVE

InterPro domains:
  IPR004046 Glutathione S-transferase, C-terminal [PF00043] (81-154)
  IPR010987 Glutathione S-transferase, C-terminal-like [PS50405] (41-170)
  IPR036282 Glutathione S-transferase, C-terminal domain superfamily [SSF47616] (68-178)
  IPR045073 Glutathione S-transferase Omega/Tau-like [PTHR11260] (73-167)
  IPR045074 Glutathione S-transferases Tau, C-terminal alpha-helical domain, plant [cd03185] (70-171)

Secondary structure (DSSP, 8-state):
--HHHHHHHHHHTT---------------PPP---------HHHHHHHHHHHHHHHHHHHHHHHHHHHHHHHHHHHHHH-S--HHHHHHHHHHHHHHHHHHTT-SBTTBSS--HHHHHHGGGGGGHHHHHHHHT--HHHH-HHHHHHHHHHHTSHHHHHHSPPHHHHHHHHHHHHHHTT--

Organism: NCBI:txid273540

Foldseek 3Di:
DDPCVVCVVCVVVVHDDDDDDDDDDDDDDDDDPDDDDDDPDPPVCPVVVVVVVVVLVVVLVVLVVCLVLLVVLLLCLLAAPPNQVSLVVNLVSLVVVLVCCPPALDNVRPDHDDSNVSCLLCVLSQVSNCVRVVDHCCVSRVSVVSSNVVQCVDPVSVVVHDHSVVNNVVSVVNNVVNVND